Protein 8BTN (pdb70)

Foldseek 3Di:
DKAAALVQLLVLLVVQVLVSLVVVLVVLQVPDDLPAQFAEEEAEDPRGSSSSVSVQSVQVVVPGGYRYDDPDPVVVVVLLSSLLSYQAYEYEYEPPDDPCVVVSQVVNCVRRNHYEYRYHYNDIDAQADCDDDVNLVAWYWHDVFIWTCPGRVRIDGSVVSRVD/DFAAALVQQLVLLVVPAPPDDLVRSQVVLLVVLVVLVVVDDLPAQFAEEEAEWDDRSSSLNSVCSVVVVLPGGYNYDDDADDPVVVVVLVSRLLSYLAYEYEYEPVGDDDRCPVVSQVVSCVPRVHYEYHYYYNVLADCVNNVAWYWHWDVGIFIWTDPGSVDIDGSVVSSVD

Secondary structure (DSSP, 8-state):
-B-EEHHHHHHHHTTTS-SS-HHHHHHHHHHHHHHHHHT--TT--EEEEEEESS--HHHHHHHHHHHHHTT--EEEP-----HHHHHHHHHHHTTEEEEEEEEETTB---SSHHHHHHHHHHHT--EEEEEEE-------TTSS-EEEE-----EEEESSSS-EEEHHHHHH-/--PEEHHHHHHHHTT--HHHHHHHHHHHHHS--TT--EEEEEEEES--HHHHHHHHHHHHHHT--EEE----HHHHHHHHHHHTTEEEEEEEEE----SSHHHHHHHHHHHT--EEEEEEES---SS-----GGGGSS-EEE----EEESSSS-EEEHHHHHH-

Nearest PDB structures (foldseek):
  8btn-assembly1_B  TM=1.006E+00  e=9.048E-36  Bacillus cereus MSX-D12
  8btn-assembly1_A  TM=9.544E-01  e=2.220E-28  Bacillus cereus MSX-D12
  5g1o-assembly1_E  TM=4.028E-01  e=2.387E-01  Homo sapiens
  6jl6-assembly1_C  TM=4.405E-01  e=8.458E-01  Trypanosoma cruzi
  1j5x-assembly1_A  TM=4.303E-01  e=1.592E+00  Thermotoga maritima

Radius of gyration: 22.56 Å; Cα contacts (8 Å, |Δi|>4): 641; chains: 2; bounding box: 57×43×60 Å

Sequence (337 aa):
MTLFTENDLLNNSYKSENQAAKNILEQAYKNYDKNKIYDIFLSHSFLDARKILGLKNYIEGLGYSVYVDWVSKETAGILRERMQSCKSLFFAISEDHSLWMPWELGYFDGIKQKVAILPVLKSSYDDSYNGQEYLGLYPYVAKEEIWIHSSQKQYVRFRNWLQQMTLFTENDLLNNSYKSIQKSYHFSENQAAKNILEQAYKNYDKNKIYDIFLSHSFLDARKILGLKNYIEGLGYSVYVDWSKVSKETAGILRERMQSCKSLFFAISENSDHSLWMPWELGYFDGIKQKVAILPVLKSDSYNYLGLYPYVAKGTQEEIWIHSSQKQYVRFRNWLQQ

Solvent-accessible surface area: 15472 Å² total; per-residue (Å²): 109,40,0,0,19,38,97,40,0,27,80,26,16,169,96,72,119,47,66,52,7,104,93,68,4,89,106,28,61,71,110,46,67,76,148,94,111,18,23,0,1,0,1,47,10,110,17,67,10,32,43,1,6,0,0,26,40,57,0,74,65,55,58,29,26,6,6,10,19,107,115,58,102,76,62,0,31,66,21,60,88,35,0,89,17,0,87,0,0,0,4,0,11,23,107,131,55,36,77,57,7,13,0,9,0,0,16,0,15,20,37,69,65,43,4,0,0,0,2,0,51,163,93,21,103,70,36,40,39,100,23,79,59,10,32,24,7,16,30,10,0,0,41,106,60,0,77,2,1,58,41,66,199,115,44,62,16,0,59,88,24,38,101,94,104,83,10,2,26,45,86,35,0,43,80,41,0,77,85,62,12,95,72,63,162,118,169,32,9,42,45,22,0,85,92,57,1,85,109,26,71,78,95,30,66,64,141,89,109,11,22,0,0,0,3,39,1,180,15,32,9,31,38,0,1,0,0,28,34,35,1,68,70,49,63,29,32,10,7,4,25,100,138,67,19,46,114,135,50,0,28,54,17,65,96,32,0,89,9,1,95,0,0,0,2,0,6,5,110,99,24,58,108,48,98,30,2,11,0,1,0,0,15,0,10,10,29,64,140,14,3,0,0,0,2,2,59,60,128,35,61,52,160,45,21,52,12,20,26,12,1,0,17,56,162,173,76,48,2,36,6,4,78,45,107,83,108,45,56,104,1,56,80,41,54,92,123

Organism: Bacillus cereus (strain MSX-D12) (NCBI:txid1053222)

Structure (mmCIF, N/CA/C/O backbone):
data_8BTN
#
_entry.id   8BTN
#
_cell.length_a   46.183
_cell.length_b   73.923
_cell.length_c   125.040
_cell.angle_alpha   90.00
_cell.angle_beta   90.00
_cell.angle_gamma   90.00
#
_symmetry.space_group_name_H-M   'P 21 21 21'
#
loop_
_atom_site.group_PDB
_atom_site.id
_atom_site.type_symbol
_atom_site.label_atom_id
_atom_site.label_alt_id
_atom_site.label_comp_id
_atom_site.label_asym_id
_atom_site.label_entity_id
_atom_site.label_seq_id
_atom_site.pdbx_PDB_ins_code
_atom_site.Cartn_x
_atom_site.Cartn_y
_atom_site.Cartn_z
_atom_site.occupancy
_atom_site.B_iso_or_equiv
_atom_site.auth_seq_id
_atom_site.auth_comp_id
_atom_site.auth_asym_id
_atom_site.auth_atom_id
_atom_site.pdbx_PDB_model_num
ATOM 1 N N . MET A 1 19 ? -13.944 19.052 19.345 1.00 90.87 1 MET B N 1
ATOM 2 C CA . MET A 1 19 ? -13.304 18.429 20.499 1.00 90.87 1 MET B CA 1
ATOM 3 C C . MET A 1 19 ? -14.193 18.482 21.741 1.00 90.87 1 MET B C 1
ATOM 4 O O . MET A 1 19 ? -14.686 19.544 22.116 1.00 90.87 1 MET B O 1
ATOM 9 N N . THR A 1 20 ? -14.384 17.327 22.377 1.00 89.04 2 THR B N 1
ATOM 10 C CA . THR A 1 20 ? -15.160 17.222 23.604 1.00 89.04 2 THR B CA 1
ATOM 11 C C . THR A 1 20 ? -14.493 16.209 24.525 1.00 89.04 2 THR B C 1
ATOM 12 O O . THR A 1 20 ? -13.617 15.445 24.112 1.00 89.04 2 THR B O 1
ATOM 16 N N . LEU A 1 21 ? -14.913 16.210 25.787 1.00 87.40 3 LEU B N 1
ATOM 17 C CA . LEU A 1 21 ? -14.444 15.229 26.753 1.00 87.40 3 LEU B CA 1
ATOM 18 C C . LEU A 1 21 ? -15.358 14.006 26.747 1.00 87.40 3 LEU B C 1
ATOM 19 O O . LEU A 1 21 ? -16.525 14.074 26.356 1.00 87.40 3 LEU B O 1
ATOM 24 N N . PHE A 1 22 ? -14.808 12.878 27.192 1.00 85.89 4 PHE B N 1
ATOM 25 C CA . PHE A 1 22 ? -15.555 11.627 27.198 1.00 85.89 4 PHE B CA 1
ATOM 26 C C . PHE A 1 22 ? -16.745 11.710 28.143 1.00 85.89 4 PHE B C 1
ATOM 27 O O . PHE A 1 22 ? -16.580 11.940 29.345 1.00 85.89 4 PHE B O 1
ATOM 35 N N . THR A 1 23 ? -17.942 11.520 27.597 1.00 89.55 5 THR B N 1
ATOM 36 C CA . THR A 1 23 ? -19.148 11.449 28.405 1.00 89.55 5 THR B CA 1
ATOM 37 C C . THR A 1 23 ? -19.434 10.001 28.781 1.00 89.55 5 THR B C 1
ATOM 38 O O . THR A 1 23 ? -19.121 9.073 28.029 1.00 89.55 5 THR B O 1
ATOM 42 N N . GLU A 1 24 ? -20.027 9.814 29.964 1.00 91.45 6 GLU B N 1
ATOM 43 C CA . GLU A 1 24 ? -20.310 8.463 30.442 1.00 91.45 6 GLU B CA 1
ATOM 44 C C . GLU A 1 24 ? -21.212 7.708 29.478 1.00 91.45 6 GLU B C 1
ATOM 45 O O . GLU A 1 24 ? -21.123 6.479 29.377 1.00 91.45 6 GLU B O 1
ATOM 51 N N . ASN A 1 25 ? -22.078 8.424 28.759 1.00 94.16 7 ASN B N 1
ATOM 52 C CA . ASN A 1 25 ? -22.927 7.774 27.769 1.00 94.16 7 ASN B CA 1
ATOM 53 C C . ASN A 1 25 ? -22.100 7.242 26.606 1.00 94.16 7 ASN B C 1
ATOM 54 O O . ASN A 1 25 ? -22.400 6.174 26.059 1.00 94.16 7 ASN B O 1
ATOM 59 N N . ASP A 1 26 ? -21.046 7.971 26.219 1.00 93.88 8 ASP B N 1
ATOM 60 C CA . ASP A 1 26 ? -20.178 7.513 25.137 1.00 93.88 8 ASP B CA 1
ATOM 61 C C . ASP A 1 26 ? -19.557 6.162 25.462 1.00 93.88 8 ASP B C 1
ATOM 62 O O . ASP A 1 26 ? -19.422 5.304 24.582 1.00 93.88 8 ASP B O 1
ATOM 67 N N . LEU A 1 27 ? -19.166 5.955 26.720 1.00 93.75 9 LEU B N 1
ATOM 68 C CA . LEU A 1 27 ? -18.607 4.665 27.108 1.00 93.75 9 LEU B CA 1
ATOM 69 C C . LEU A 1 27 ? -19.682 3.586 27.101 1.00 93.75 9 LEU B C 1
ATOM 70 O O . LEU A 1 27 ? -19.459 2.477 26.602 1.00 93.75 9 LEU B O 1
ATOM 75 N N . LEU A 1 28 ? -20.860 3.898 27.647 1.00 97.44 10 LEU B N 1
ATOM 76 C CA . LEU A 1 28 ? -21.947 2.927 27.658 1.00 97.44 10 LEU B CA 1
ATOM 77 C C . LEU A 1 28 ? -22.396 2.576 26.247 1.00 97.44 10 LEU B C 1
ATOM 78 O O . LEU A 1 28 ? -22.882 1.464 26.010 1.00 97.44 10 LEU B O 1
ATOM 80 N N . ASN A 1 29 ? -22.239 3.504 25.300 1.00 99.13 11 ASN B N 1
ATOM 81 C CA . ASN A 1 29 ? -22.545 3.203 23.906 1.00 99.13 11 ASN B CA 1
ATOM 82 C C . ASN A 1 29 ? -21.576 2.168 23.349 1.00 99.13 11 ASN B C 1
ATOM 83 O O . ASN A 1 29 ? -21.981 1.073 22.943 1.00 99.13 11 ASN B O 1
ATOM 88 N N . ASN A 1 30 ? -20.281 2.494 23.341 1.00 98.58 12 ASN B N 1
ATOM 89 C CA . ASN A 1 30 ? -19.277 1.582 22.804 1.00 98.58 12 ASN B CA 1
ATOM 90 C C . ASN A 1 30 ? -19.193 0.273 23.576 1.00 98.58 12 ASN B C 1
ATOM 91 O O . ASN A 1 30 ? -18.518 -0.654 23.115 1.00 98.58 12 ASN B O 1
ATOM 93 N N . SER A 1 31 ? -19.858 0.171 24.729 1.00 100.27 13 SER B N 1
ATOM 94 C CA . SER A 1 31 ? -19.907 -1.094 25.451 1.00 100.27 13 SER B CA 1
ATOM 95 C C . SER A 1 31 ? -20.891 -2.062 24.807 1.00 100.27 13 SER B C 1
ATOM 96 O O . SER A 1 31 ? -20.668 -3.278 24.821 1.00 100.27 13 SER B O 1
ATOM 99 N N . TYR A 1 32 ? -21.976 -1.534 24.228 1.00 103.21 14 TYR B N 1
ATOM 100 C CA . TYR A 1 32 ? -23.012 -2.383 23.647 1.00 103.21 14 TYR B CA 1
ATOM 101 C C . TYR A 1 32 ? -22.458 -3.291 22.556 1.00 103.21 14 TYR B C 1
ATOM 102 O O . TYR A 1 32 ? -23.032 -4.352 22.284 1.00 103.21 14 TYR B O 1
ATOM 111 N N . LYS A 1 33 ? -21.353 -2.894 21.920 1.00 103.50 15 LYS B N 1
ATOM 112 C CA . LYS A 1 33 ? -20.740 -3.733 20.895 1.00 103.50 15 LYS B CA 1
ATOM 113 C C . LYS A 1 33 ? -20.254 -5.052 21.485 1.00 103.50 15 LYS B C 1
ATOM 114 O O . LYS A 1 33 ? -20.488 -6.125 20.916 1.00 103.50 15 LYS B O 1
ATOM 116 N N . SER A 1 34 ? -19.574 -4.991 22.625 1.00 102.60 16 SER B N 1
ATOM 117 C CA . SER A 1 34 ? -19.069 -6.192 23.282 1.00 102.60 16 SER B CA 1
ATOM 118 C C . SER A 1 34 ? -19.883 -6.522 24.530 1.00 102.60 16 SER B C 1
ATOM 119 O O . SER A 1 34 ? -21.075 -6.821 24.446 1.00 102.60 16 SER B O 1
ATOM 121 N N . GLU A 1 43 ? -24.783 -6.417 30.946 1.00 94.38 25 GLU B N 1
ATOM 122 C CA . GLU A 1 43 ? -24.407 -6.866 32.281 1.00 94.38 25 GLU B CA 1
ATOM 123 C C . GLU A 1 43 ? -22.931 -6.589 32.562 1.00 94.38 25 GLU B C 1
ATOM 124 O O . GLU A 1 43 ? -22.062 -6.917 31.753 1.00 94.38 25 GLU B O 1
ATOM 126 N N . ASN A 1 44 ? -22.658 -5.980 33.719 1.00 93.15 26 ASN B N 1
ATOM 127 C CA . ASN A 1 44 ? -21.279 -5.679 34.090 1.00 93.15 26 ASN B CA 1
ATOM 1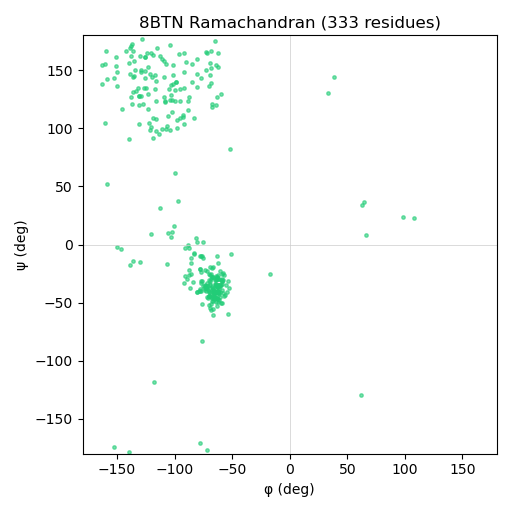28 C C . ASN A 1 44 ? -20.481 -6.947 34.360 1.00 93.15 26 ASN B C 1
ATOM 129 O O . ASN A 1 44 ? -19.257 -6.955 34.184 1.00 93.15 26 ASN B O 1
ATOM 131 N N . GLN A 1 45 ? -21.147 -8.022 34.792 1.00 92.85 27 GLN B N 1
ATOM 132 C CA . GLN A 1 45 ? -20.453 -9.296 34.948 1.00 92.85 27 GLN B CA 1
ATOM 133 C C . GLN A 1 45 ? -19.954 -9.820 33.608 1.00 92.85 27 GLN B C 1
ATOM 134 O O . GLN A 1 45 ? -18.966 -10.562 33.561 1.00 92.85 27 GLN B O 1
ATOM 136 N N . ALA A 1 46 ? -20.621 -9.449 32.512 1.00 92.96 28 ALA B N 1
ATOM 137 C CA . ALA A 1 46 ? -20.113 -9.804 31.192 1.00 92.96 28 ALA B CA 1
ATOM 138 C C . ALA A 1 46 ? -18.895 -8.964 30.830 1.00 92.96 28 ALA B C 1
ATOM 139 O O . ALA A 1 46 ? -17.965 -9.458 30.183 1.00 92.96 28 ALA B O 1
ATOM 141 N N . ALA A 1 47 ? -18.881 -7.692 31.240 1.00 91.03 29 ALA B N 1
ATOM 142 C CA . ALA A 1 47 ? -17.708 -6.856 31.009 1.00 91.03 29 ALA B CA 1
ATOM 143 C C . ALA A 1 47 ? -16.532 -7.293 31.871 1.00 91.03 29 ALA B C 1
ATOM 144 O O . ALA A 1 47 ? -15.374 -7.135 31.465 1.00 91.03 29 ALA B O 1
ATOM 146 N N . LYS A 1 48 ? -16.805 -7.838 33.058 1.00 91.27 30 LYS B N 1
ATOM 147 C CA . LYS A 1 48 ? -15.731 -8.340 33.908 1.00 91.27 30 LYS B CA 1
ATOM 148 C C . LYS A 1 48 ? -15.011 -9.509 33.249 1.00 91.27 30 LYS B C 1
ATOM 149 O O . LYS A 1 48 ? -13.776 -9.556 33.220 1.00 91.27 30 LYS B O 1
ATOM 155 N N . ASN A 1 49 ? -15.772 -10.464 32.708 1.00 89.89 31 ASN B N 1
ATOM 156 C CA . ASN A 1 49 ? -15.160 -11.640 32.099 1.00 89.89 31 ASN B CA 1
ATOM 157 C C . ASN A 1 49 ? -14.329 -11.276 30.878 1.00 89.89 31 ASN B C 1
ATOM 158 O O . ASN A 1 49 ? -13.301 -11.911 30.618 1.00 89.89 31 ASN B O 1
ATOM 163 N N . ILE A 1 50 ? -14.752 -10.265 30.118 1.00 88.49 32 ILE B N 1
ATOM 164 C CA . ILE A 1 50 ? -13.965 -9.822 28.972 1.00 88.49 32 ILE B CA 1
ATOM 165 C C . ILE A 1 50 ? -12.688 -9.137 29.441 1.00 88.49 32 ILE B C 1
ATOM 166 O O . ILE A 1 50 ? -11.599 -9.382 28.909 1.00 88.49 32 ILE B O 1
ATOM 171 N N . LEU A 1 51 ? -12.804 -8.271 30.450 1.00 88.16 33 LEU B N 1
ATOM 172 C CA . LEU A 1 51 ? -11.626 -7.591 30.978 1.00 88.16 33 LEU B CA 1
ATOM 173 C C . LEU A 1 51 ? -10.711 -8.561 31.716 1.00 88.16 33 LEU B C 1
ATOM 174 O O . LEU A 1 51 ? -9.483 -8.420 31.667 1.00 88.16 33 LEU B O 1
ATOM 179 N N . GLU A 1 52 ? -11.284 -9.556 32.400 1.00 87.61 34 GLU B N 1
ATOM 180 C CA . GLU A 1 52 ? -10.454 -10.581 33.026 1.00 87.61 34 GLU B CA 1
ATOM 181 C C . GLU A 1 52 ? -9.719 -11.405 31.977 1.00 87.61 34 GLU B C 1
ATOM 182 O O . GLU A 1 52 ? -8.544 -11.746 32.157 1.00 87.61 34 GLU B O 1
ATOM 188 N N . GLN A 1 53 ? -10.396 -11.738 30.875 1.00 86.22 35 GLN B N 1
ATOM 189 C CA . GLN A 1 53 ? -9.711 -12.404 29.772 1.00 86.22 35 GLN B CA 1
ATOM 190 C C . GLN A 1 53 ? -8.632 -11.509 29.182 1.00 86.22 35 GLN B C 1
ATOM 191 O O . GLN A 1 53 ? -7.537 -11.978 28.853 1.00 86.22 35 GLN B O 1
ATOM 197 N N . ALA A 1 54 ? -8.920 -10.212 29.046 1.00 85.78 36 ALA B N 1
ATOM 198 C CA . ALA A 1 54 ? -7.913 -9.284 28.546 1.00 85.78 36 ALA B CA 1
ATOM 199 C C . ALA A 1 54 ? -6.718 -9.209 29.487 1.00 85.78 36 ALA B C 1
ATOM 200 O O . ALA A 1 54 ? -5.572 -9.082 29.039 1.00 85.78 36 ALA B O 1
ATOM 202 N N . TYR A 1 55 ? -6.965 -9.283 30.795 1.00 85.87 37 TYR B N 1
ATOM 203 C CA . TYR A 1 55 ? -5.866 -9.328 31.751 1.00 85.87 37 TYR B CA 1
ATOM 204 C C . TYR A 1 55 ? -5.142 -10.667 31.686 1.00 85.87 37 TYR B C 1
ATOM 205 O O . TYR A 1 55 ? -3.906 -10.717 31.654 1.00 85.87 37 TYR B O 1
ATOM 214 N N . LYS A 1 56 ? -5.899 -11.769 31.660 1.00 83.64 38 LYS B N 1
ATOM 215 C CA . LYS A 1 56 ? -5.283 -13.092 31.634 1.00 83.64 38 LYS B CA 1
ATOM 216 C C . LYS A 1 56 ? -4.457 -13.307 30.372 1.00 83.64 38 LYS B C 1
ATOM 217 O O . LYS A 1 56 ? -3.468 -14.048 30.398 1.00 83.64 38 LYS B O 1
ATOM 219 N N . ASN A 1 57 ? -4.834 -12.668 29.270 1.00 81.96 39 ASN B N 1
ATOM 220 C CA . ASN A 1 57 ? -4.119 -12.816 28.002 1.00 81.96 39 ASN B CA 1
ATOM 221 C C . ASN A 1 57 ? -3.171 -11.638 27.779 1.00 81.96 39 ASN B C 1
ATOM 222 O O . ASN A 1 57 ? -3.280 -10.876 26.817 1.00 81.96 39 ASN B O 1
ATOM 227 N N . TYR A 1 58 ? -2.220 -11.506 28.700 1.00 82.20 40 TYR B N 1
ATOM 228 C CA . TYR A 1 58 ? -1.237 -10.431 28.671 1.00 82.20 40 TYR B CA 1
ATOM 229 C C . TYR A 1 58 ? -0.030 -10.862 27.845 1.00 82.20 40 TYR B C 1
ATOM 230 O O . TYR A 1 58 ? 0.596 -11.887 28.138 1.00 82.20 40 TYR B O 1
ATOM 239 N N . ASP A 1 59 ? 0.293 -10.079 26.817 1.00 84.14 41 ASP B N 1
ATOM 240 C CA . ASP A 1 59 ? 1.409 -10.369 25.922 1.00 84.14 41 ASP B CA 1
ATOM 241 C C . ASP A 1 59 ? 2.673 -9.733 26.492 1.00 84.14 41 ASP B C 1
ATOM 242 O O . ASP A 1 59 ? 2.773 -8.504 26.581 1.00 84.14 41 ASP B O 1
ATOM 247 N N . LYS A 1 60 ? 3.642 -10.571 26.868 1.00 85.27 42 LYS B N 1
ATOM 248 C CA . LYS A 1 60 ? 4.895 -10.060 27.413 1.00 85.27 42 LYS B CA 1
ATOM 249 C C . LYS A 1 60 ? 5.668 -9.268 26.365 1.00 85.27 42 LYS B C 1
ATOM 250 O O . LYS A 1 60 ? 6.169 -8.172 26.642 1.00 85.27 42 LYS B O 1
ATOM 252 N N . ASN A 1 61 ? 5.761 -9.800 25.148 1.00 85.50 43 ASN B N 1
ATOM 253 C CA . ASN A 1 61 ? 6.581 -9.205 24.099 1.00 85.50 43 ASN B CA 1
ATOM 254 C C . ASN A 1 61 ? 5.901 -8.041 23.379 1.00 85.50 43 ASN B C 1
ATOM 255 O O . ASN A 1 61 ? 6.466 -7.531 22.405 1.00 85.50 43 ASN B O 1
ATOM 260 N N . LYS A 1 62 ? 4.724 -7.604 23.821 1.00 84.58 44 LYS B N 1
ATOM 261 C CA . LYS A 1 62 ? 4.004 -6.521 23.164 1.00 84.58 44 LYS B CA 1
ATOM 262 C C . LYS A 1 62 ? 4.225 -5.203 23.893 1.00 84.58 44 LYS B C 1
ATOM 263 O O . LYS A 1 62 ? 4.245 -5.158 25.127 1.00 84.58 44 LYS B O 1
ATOM 269 N N . ILE A 1 63 ? 4.388 -4.133 23.122 1.00 82.95 45 ILE B N 1
ATOM 270 C CA . ILE A 1 63 ? 4.445 -2.777 23.652 1.00 82.95 45 ILE B CA 1
ATOM 271 C C . ILE A 1 63 ? 3.050 -2.186 23.481 1.00 82.95 45 ILE B C 1
ATOM 272 O O . ILE A 1 63 ? 2.671 -1.763 22.386 1.00 82.95 45 ILE B O 1
ATOM 277 N N . TYR A 1 64 ? 2.272 -2.173 24.560 1.00 81.41 46 TYR B N 1
ATOM 278 C CA . TYR A 1 64 ? 0.966 -1.536 24.511 1.00 81.41 46 TYR B CA 1
ATOM 279 C C . TYR A 1 64 ? 1.126 -0.023 24.389 1.00 81.41 46 TYR B C 1
ATOM 280 O O . TYR A 1 64 ? 2.154 0.554 24.755 1.00 81.41 46 TYR B O 1
ATOM 289 N N . ASP A 1 65 ? 0.092 0.623 23.852 1.00 80.71 47 ASP B N 1
ATOM 290 C CA . ASP A 1 65 ? 0.118 2.073 23.711 1.00 80.71 47 ASP B CA 1
ATOM 291 C C . ASP A 1 65 ? -0.376 2.783 24.965 1.00 80.71 47 ASP B C 1
ATOM 292 O O . ASP A 1 65 ? 0.162 3.832 25.335 1.00 80.71 47 ASP B O 1
ATOM 297 N N . ILE A 1 66 ? -1.386 2.229 25.629 1.00 79.21 48 ILE B N 1
ATOM 298 C CA . ILE A 1 66 ? -2.041 2.880 26.755 1.00 79.21 48 ILE B CA 1
ATOM 299 C C . ILE A 1 66 ? -2.147 1.892 27.907 1.00 79.21 48 ILE B C 1
ATOM 300 O O . ILE A 1 66 ? -2.631 0.769 27.725 1.00 79.21 48 ILE B O 1
ATOM 305 N N . PHE A 1 67 ? -1.685 2.304 29.084 1.00 77.76 49 PHE B N 1
ATOM 306 C CA . PHE A 1 67 ? -2.033 1.628 30.328 1.00 77.76 49 PHE B CA 1
ATOM 307 C C . PHE A 1 67 ? -3.262 2.331 30.889 1.00 77.76 49 PHE B C 1
ATOM 308 O O . PHE A 1 67 ? -3.186 3.492 31.306 1.00 77.76 49 PHE B O 1
ATOM 316 N N . LEU A 1 68 ? -4.394 1.636 30.890 1.00 76.69 50 LEU B N 1
ATOM 317 C CA . LEU A 1 68 ? -5.659 2.221 31.314 1.00 76.69 50 LEU B CA 1
ATOM 318 C C . LEU A 1 68 ? -5.852 1.969 32.804 1.00 76.69 50 LEU B C 1
ATOM 319 O O . LEU A 1 68 ? -6.182 0.852 33.216 1.00 76.69 50 LEU B O 1
ATOM 324 N N . SER A 1 69 ? -5.633 3.003 33.608 1.00 77.38 51 SER B N 1
ATOM 325 C CA . SER A 1 69 ? -5.941 2.978 35.028 1.00 77.38 51 SER B CA 1
ATOM 326 C C . SER A 1 69 ? -7.250 3.723 35.257 1.00 77.38 51 SER B C 1
ATOM 327 O O . SER A 1 69 ? -7.558 4.694 34.562 1.00 77.38 51 SER B O 1
ATOM 330 N N . HIS A 1 70 ? -8.023 3.261 36.237 1.00 78.67 52 HIS B N 1
ATOM 331 C CA . HIS A 1 70 ? -9.408 3.699 36.341 1.00 78.67 52 HIS B CA 1
ATOM 332 C C . HIS A 1 70 ? -9.877 3.690 37.787 1.00 78.67 52 HIS B C 1
ATOM 333 O O . HIS A 1 70 ? -9.619 2.733 38.523 1.00 78.67 52 HIS B O 1
ATOM 340 N N . SER A 1 71 ? -10.579 4.751 38.180 1.00 81.56 53 SER B N 1
ATOM 341 C CA . SER A 1 71 ? -11.206 4.838 39.489 1.00 81.56 53 SER B CA 1
ATOM 342 C C . SER A 1 71 ? -12.644 5.302 39.334 1.00 81.56 53 SER B C 1
ATOM 343 O O . SER A 1 71 ? -12.924 6.247 38.589 1.00 81.56 53 SER B O 1
ATOM 346 N N . PHE A 1 72 ? -13.550 4.623 40.040 1.00 85.68 54 PHE B N 1
ATOM 347 C CA . PHE A 1 72 ? -14.963 4.996 40.093 1.00 85.68 54 PHE B CA 1
ATOM 348 C C . PHE A 1 72 ? -15.630 4.877 38.723 1.00 85.68 54 PHE B C 1
ATOM 349 O O . PHE A 1 72 ? -16.489 5.683 38.359 1.00 85.68 54 PHE B O 1
ATOM 357 N N . LEU A 1 73 ? -15.229 3.866 37.956 1.00 87.04 55 LEU B N 1
ATOM 358 C CA . LEU A 1 73 ? -15.869 3.536 36.689 1.00 87.04 55 LEU B CA 1
ATOM 359 C C . LEU A 1 73 ? -16.159 2.044 36.677 1.00 87.04 55 LEU B C 1
ATOM 360 O O . LEU A 1 73 ? -15.263 1.235 36.938 1.00 87.04 55 LEU B O 1
ATOM 365 N N . ASP A 1 74 ? -17.409 1.687 36.391 1.00 87.59 56 ASP B N 1
ATOM 366 C CA . ASP A 1 74 ? -17.814 0.291 36.394 1.00 87.59 56 ASP B CA 1
ATOM 367 C C . ASP A 1 74 ? -17.158 -0.463 35.237 1.00 87.59 56 ASP B C 1
ATOM 368 O O . ASP A 1 74 ? -16.605 0.126 34.304 1.00 87.59 56 ASP B O 1
ATOM 373 N N . ALA A 1 75 ? -17.231 -1.796 35.311 1.00 86.07 57 ALA B N 1
ATOM 374 C CA . ALA A 1 75 ? -16.623 -2.638 34.286 1.00 86.07 57 ALA B CA 1
ATOM 375 C C . ALA A 1 75 ? -17.209 -2.360 32.910 1.00 86.07 57 ALA B C 1
ATOM 376 O O . ALA A 1 75 ? -16.512 -2.499 31.897 1.00 86.07 57 ALA B O 1
ATOM 378 N N . ARG A 1 76 ? -18.480 -1.957 32.850 1.00 87.71 58 ARG B N 1
ATOM 379 C CA . ARG A 1 76 ? -19.100 -1.646 31.567 1.00 87.71 58 ARG B CA 1
ATOM 380 C C . ARG A 1 76 ? -18.481 -0.400 30.946 1.00 87.71 58 ARG B C 1
ATOM 381 O O . ARG A 1 76 ? -18.108 -0.400 29.767 1.00 87.71 58 ARG B O 1
ATOM 383 N N . LYS A 1 77 ? -18.361 0.675 31.729 1.00 87.23 59 LYS B N 1
ATOM 384 C CA . LYS A 1 77 ? -17.798 1.910 31.194 1.00 87.23 59 LYS B CA 1
ATOM 385 C C . LYS A 1 77 ? -16.313 1.768 30.886 1.00 87.23 59 LYS B C 1
ATOM 386 O O . LYS A 1 77 ? -15.788 2.492 30.032 1.00 87.23 59 LYS B O 1
ATOM 392 N N . ILE A 1 78 ? -15.623 0.845 31.557 1.00 85.73 60 ILE B N 1
ATOM 393 C CA . ILE A 1 78 ? -14.208 0.620 31.271 1.00 85.73 60 ILE B CA 1
ATOM 394 C C . ILE A 1 78 ? -14.041 -0.023 29.902 1.00 85.73 60 ILE B C 1
ATOM 395 O O . ILE A 1 78 ? -13.313 0.485 29.041 1.00 85.73 60 ILE B O 1
ATOM 400 N N . LEU A 1 79 ? -14.713 -1.156 29.690 1.00 85.72 61 LEU B N 1
ATOM 401 C CA . LEU A 1 79 ? -14.602 -1.865 28.422 1.00 85.72 61 LEU B CA 1
ATOM 402 C C . LEU A 1 79 ? -15.020 -0.989 27.250 1.00 85.72 61 LEU B C 1
ATOM 403 O O . LEU A 1 79 ? -14.448 -1.097 26.160 1.00 85.72 61 LEU B O 1
ATOM 408 N N . GLY A 1 80 ? -16.005 -0.114 27.455 1.00 86.55 62 GLY B N 1
ATOM 409 C CA . GLY A 1 80 ? -16.364 0.830 26.412 1.00 86.55 62 GLY B CA 1
ATOM 410 C C . GLY A 1 80 ? -15.226 1.772 26.074 1.00 86.55 62 GLY B C 1
ATOM 411 O O . GLY A 1 80 ? -14.978 2.069 24.903 1.00 86.55 62 GLY B O 1
ATOM 412 N N . LEU A 1 81 ? -14.510 2.247 27.095 1.00 84.61 63 LEU B N 1
ATOM 413 C CA . LEU A 1 81 ? -13.360 3.108 26.845 1.00 84.61 63 LEU B CA 1
ATOM 414 C C . LEU A 1 81 ? -12.247 2.341 26.147 1.00 84.61 63 LEU B C 1
ATOM 415 O O . LEU A 1 81 ? -11.575 2.880 25.260 1.00 84.61 63 LEU B O 1
ATOM 420 N N . LYS A 1 82 ? -12.044 1.077 26.525 1.00 85.27 64 LYS B N 1
ATOM 421 C CA . LYS A 1 82 ? -11.021 0.266 25.874 1.00 85.27 64 LYS B CA 1
ATOM 422 C C . LYS A 1 82 ? -11.324 0.092 24.392 1.00 85.27 64 LYS B C 1
ATOM 423 O O . LYS A 1 82 ? -10.449 0.286 23.540 1.00 85.27 64 LYS B O 1
ATOM 429 N N . ASN A 1 83 ? -12.568 -0.267 24.066 1.00 85.36 65 ASN B N 1
ATOM 430 C CA . ASN A 1 83 ? -12.931 -0.502 22.672 1.00 85.36 65 ASN B CA 1
ATOM 431 C C . ASN A 1 83 ? -12.841 0.778 21.850 1.00 85.36 65 ASN B C 1
ATOM 432 O O . ASN A 1 83 ? -12.480 0.737 20.668 1.00 85.36 65 ASN B O 1
ATOM 437 N N . TYR A 1 84 ? -13.161 1.923 22.456 1.00 86.29 66 TYR B N 1
ATOM 438 C CA . TYR A 1 84 ? -13.081 3.182 21.724 1.00 86.29 66 TYR B CA 1
ATOM 439 C C . TYR A 1 84 ? -11.638 3.512 21.362 1.00 86.29 66 TYR B C 1
ATOM 440 O O . TYR A 1 84 ? -11.357 3.954 20.242 1.00 86.29 66 TYR B O 1
ATOM 449 N N . ILE A 1 85 ? -10.708 3.304 22.295 1.00 86.22 67 ILE B N 1
ATOM 450 C CA . ILE A 1 85 ? -9.307 3.612 22.024 1.00 86.22 67 ILE B CA 1
ATOM 451 C C . ILE A 1 85 ? -8.748 2.644 20.992 1.00 86.22 67 ILE B C 1
ATOM 452 O O . ILE A 1 85 ? -8.160 3.053 19.984 1.00 86.22 67 ILE B O 1
ATOM 457 N N . GLU A 1 86 ? -8.928 1.343 21.231 1.00 86.01 68 GLU B N 1
ATOM 458 C CA . GLU A 1 86 ? -8.472 0.353 20.265 1.00 86.01 68 GLU B CA 1
ATOM 459 C C . GLU A 1 86 ? -9.136 0.563 18.917 1.00 86.01 68 GLU B C 1
ATOM 460 O O . GLU A 1 86 ? -8.528 0.294 17.872 1.00 86.01 68 GLU B O 1
ATOM 466 N N . GLY A 1 87 ? -10.377 1.055 18.924 1.00 87.87 69 GLY B N 1
ATOM 467 C CA . GLY A 1 87 ? -11.049 1.347 17.673 1.00 87.87 69 GLY B CA 1
ATOM 468 C C . GLY A 1 87 ? -10.339 2.430 16.887 1.00 87.87 69 GLY B C 1
ATOM 469 O O . GLY A 1 87 ? -10.279 2.381 15.656 1.00 87.87 69 GLY B O 1
ATOM 470 N N . LEU A 1 88 ? -9.779 3.417 17.588 1.00 86.33 70 LEU B N 1
ATOM 471 C CA . LEU A 1 88 ? -8.991 4.434 16.911 1.00 86.33 70 LEU B CA 1
ATOM 472 C C . LEU A 1 88 ? -7.623 3.921 16.493 1.00 86.33 70 LEU B C 1
ATOM 473 O O . LEU A 1 88 ? -6.933 4.608 15.733 1.00 86.33 70 LEU B O 1
ATOM 478 N N . GLY A 1 89 ? -7.219 2.752 16.969 1.00 85.87 71 GLY B N 1
ATOM 479 C CA . GLY A 1 89 ? -5.989 2.122 16.557 1.00 85.87 71 GLY B CA 1
ATOM 480 C C . GLY A 1 89 ? -4.866 2.118 17.575 1.00 85.87 71 GLY B C 1
ATOM 481 O O . GLY A 1 89 ? -3.702 1.988 17.177 1.00 85.87 71 GLY B O 1
ATOM 482 N N . TYR A 1 90 ? -5.171 2.245 18.863 1.00 84.37 72 TYR B N 1
ATOM 483 C CA . TYR A 1 90 ? -4.161 2.303 19.909 1.00 84.37 72 TYR B CA 1
ATOM 484 C C . TYR A 1 90 ? -4.314 1.114 20.847 1.00 84.37 72 TYR B C 1
ATOM 485 O O . TYR A 1 90 ? -5.428 0.800 21.276 1.00 84.37 72 TYR B O 1
ATOM 494 N N . SER A 1 91 ? -3.195 0.467 21.169 1.00 82.22 73 SER B N 1
ATOM 495 C CA . SER A 1 91 ? -3.212 -0.678 22.069 1.00 82.22 73 SER B CA 1
ATOM 496 C C . SER A 1 91 ? -3.539 -0.238 23.491 1.00 82.22 73 SER B C 1
ATOM 497 O O . SER A 1 91 ? -3.153 0.848 23.930 1.00 82.22 73 SER B O 1
ATOM 500 N N . VAL A 1 92 ? -4.255 -1.095 24.219 1.00 81.14 74 VAL B N 1
ATOM 501 C CA . VAL A 1 92 ? -4.699 -0.779 25.572 1.00 81.14 74 VAL B CA 1
ATOM 502 C C . VAL A 1 92 ? -4.504 -1.996 26.463 1.00 81.14 74 VAL B C 1
ATOM 503 O O . VAL A 1 92 ? -4.979 -3.090 26.142 1.00 81.14 74 VAL B O 1
ATOM 507 N N . TYR A 1 93 ? -3.817 -1.803 27.588 1.00 80.61 75 TYR B N 1
ATOM 508 C CA . TYR A 1 93 ? -3.762 -2.785 28.664 1.00 80.61 75 TYR B CA 1
ATOM 509 C C . TYR A 1 93 ? -4.410 -2.155 29.886 1.00 80.61 75 TYR B C 1
ATOM 510 O O . TYR A 1 93 ? -3.986 -1.084 30.333 1.00 80.61 75 TYR B O 1
ATOM 519 N N . VAL A 1 94 ? -5.434 -2.813 30.421 1.00 80.29 76 VAL B N 1
ATOM 520 C CA . VAL A 1 94 ? -6.288 -2.234 31.452 1.00 80.29 76 VAL B CA 1
ATOM 521 C C . VAL A 1 94 ? -5.855 -2.754 32.814 1.00 80.29 76 VAL B C 1
ATOM 522 O O . VAL A 1 94 ? -5.646 -3.960 32.994 1.00 80.29 76 VAL B O 1
ATOM 526 N N . ASP A 1 95 ? -5.716 -1.838 33.770 1.00 80.25 77 ASP B N 1
ATOM 527 C CA . ASP A 1 95 ? -5.400 -2.208 35.141 1.00 80.25 77 ASP B CA 1
ATOM 528 C C . ASP A 1 95 ? -6.520 -3.061 35.729 1.00 80.25 77 ASP B C 1
ATOM 529 O O . ASP A 1 95 ? -7.682 -2.964 35.327 1.00 80.25 77 ASP B O 1
ATOM 534 N N . TRP A 1 96 ? -6.165 -3.906 36.691 1.00 83.62 78 TRP B N 1
ATOM 535 C CA . TRP A 1 96 ? -7.150 -4.809 37.272 1.00 83.62 78 TRP B CA 1
ATOM 536 C C . TRP A 1 96 ? -6.723 -5.306 38.649 1.00 83.62 78 TRP B C 1
ATOM 537 O O . TRP A 1 96 ? -5.534 -5.480 38.916 1.00 83.62 78 TRP B O 1
ATOM 548 N N . VAL A 1 107 ? -3.393 -3.616 48.459 1.00 91.03 89 VAL B N 1
ATOM 549 C CA . VAL A 1 107 ? -2.173 -3.015 48.984 1.00 91.03 89 VAL B CA 1
ATOM 550 C C . VAL A 1 107 ? -1.229 -4.095 49.512 1.00 91.03 89 VAL B C 1
ATOM 551 O O . VAL A 1 107 ? -1.389 -4.572 50.636 1.00 91.03 89 VAL B O 1
ATOM 553 N N . SER A 1 108 ? -0.246 -4.474 48.695 1.00 87.18 90 SER B N 1
ATOM 554 C CA . SER A 1 108 ? 0.695 -5.533 49.038 1.00 87.18 90 SER B CA 1
ATOM 555 C C . SER A 1 108 ? 1.905 -5.442 48.119 1.00 87.18 90 SER B C 1
ATOM 556 O O . SER A 1 108 ? 1.805 -4.943 46.994 1.00 87.18 90 SER B O 1
ATOM 559 N N . LYS A 1 109 ? 3.044 -5.942 48.609 1.00 84.95 91 LYS B N 1
ATOM 560 C CA . LYS A 1 109 ? 4.267 -5.917 47.812 1.00 84.95 91 LYS B CA 1
ATOM 561 C C . LYS A 1 109 ? 4.111 -6.733 46.535 1.00 84.95 91 LYS B C 1
ATOM 562 O O . LYS A 1 109 ? 4.667 -6.375 45.489 1.00 84.95 91 LYS B O 1
ATOM 568 N N . GLU A 1 110 ? 3.350 -7.829 46.597 1.00 84.36 92 GLU B N 1
ATOM 569 C CA . GLU A 1 110 ? 3.241 -8.716 45.443 1.00 84.36 92 GLU B CA 1
ATOM 570 C C . GLU A 1 110 ? 2.537 -8.032 44.278 1.00 84.36 92 GLU B C 1
ATOM 571 O O . GLU A 1 110 ? 2.963 -8.161 43.124 1.00 84.36 92 GLU B O 1
ATOM 573 N N . THR A 1 111 ? 1.460 -7.294 44.559 1.00 84.22 93 THR B N 1
ATOM 574 C CA . THR A 1 111 ? 0.714 -6.643 43.487 1.00 84.22 93 THR B CA 1
ATOM 575 C C . THR A 1 111 ? 1.487 -5.466 42.904 1.00 84.22 93 THR B C 1
ATOM 576 O O . THR A 1 111 ? 1.435 -5.227 41.691 1.00 84.22 93 THR B O 1
ATOM 580 N N . ALA A 1 112 ? 2.207 -4.717 43.745 1.00 80.11 94 ALA B N 1
ATOM 581 C CA . ALA A 1 112 ? 2.987 -3.597 43.229 1.00 80.11 94 ALA B CA 1
ATOM 582 C C . ALA A 1 112 ? 4.061 -4.068 42.257 1.00 80.11 94 ALA B C 1
ATOM 583 O O . ALA A 1 112 ? 4.476 -3.306 41.378 1.00 80.11 94 ALA B O 1
ATOM 585 N N . GLY A 1 113 ? 4.520 -5.314 42.397 1.00 80.22 95 GLY B N 1
ATOM 586 C CA . GLY A 1 113 ? 5.426 -5.876 41.412 1.00 80.22 95 GLY B CA 1
ATOM 587 C C . GLY A 1 113 ? 4.747 -6.184 40.093 1.00 80.22 95 GLY B C 1
ATOM 588 O O . GLY A 1 113 ? 5.371 -6.083 39.033 1.00 80.22 95 GLY B O 1
ATOM 589 N N . ILE A 1 114 ? 3.469 -6.567 40.136 1.00 80.82 96 ILE B N 1
ATOM 590 C CA . ILE A 1 114 ? 2.718 -6.778 38.903 1.00 80.82 96 ILE B CA 1
ATOM 591 C C . ILE A 1 114 ? 2.406 -5.443 38.239 1.00 80.82 96 ILE B C 1
ATOM 592 O O . ILE A 1 114 ? 2.486 -5.310 37.012 1.00 80.82 96 ILE B O 1
ATOM 597 N N . LEU A 1 115 ? 2.054 -4.432 39.037 1.00 78.82 97 LEU B N 1
ATOM 598 C CA . LEU A 1 115 ? 1.813 -3.100 38.490 1.00 78.82 97 LEU B CA 1
ATOM 599 C C . LEU A 1 115 ? 3.054 -2.561 37.791 1.00 78.82 97 LEU B C 1
ATOM 600 O O . LEU A 1 115 ? 2.982 -2.101 36.646 1.00 78.82 97 LEU B O 1
ATOM 605 N N . ARG A 1 116 ? 4.207 -2.607 38.468 1.00 77.02 98 ARG B N 1
ATOM 606 C CA . ARG A 1 116 ? 5.451 -2.179 37.835 1.00 77.02 98 ARG B CA 1
ATOM 607 C C . ARG A 1 116 ? 5.729 -2.983 36.574 1.00 77.02 98 ARG B C 1
ATOM 608 O O . ARG A 1 116 ? 6.163 -2.430 35.556 1.00 77.02 98 ARG B O 1
ATOM 616 N N . GLU A 1 117 ? 5.487 -4.294 36.627 1.00 78.70 99 GLU B N 1
ATOM 617 C CA . GLU A 1 117 ? 5.808 -5.161 35.499 1.00 78.70 99 GLU B CA 1
ATOM 618 C C . GLU A 1 117 ? 4.920 -4.860 34.301 1.00 78.70 99 GLU B C 1
ATOM 619 O O . GLU A 1 117 ? 5.403 -4.755 33.167 1.00 78.70 99 GLU B O 1
ATOM 625 N N . ARG A 1 118 ? 3.612 -4.726 34.531 1.00 78.46 100 ARG B N 1
ATOM 626 C CA . ARG A 1 118 ? 2.695 -4.462 33.430 1.00 78.46 100 ARG B CA 1
ATOM 627 C C . ARG A 1 118 ? 2.818 -3.030 32.923 1.00 78.46 100 ARG B C 1
ATOM 628 O O . ARG A 1 118 ? 2.676 -2.789 31.719 1.00 78.46 100 ARG B O 1
ATOM 636 N N . MET A 1 119 ? 3.082 -2.073 33.818 1.00 76.95 101 MET B N 1
ATOM 637 C CA . MET A 1 119 ? 3.218 -0.681 33.397 1.00 76.95 101 MET B CA 1
ATOM 638 C C . MET A 1 119 ? 4.424 -0.475 32.492 1.00 76.95 101 MET B C 1
ATOM 639 O O . MET A 1 119 ? 4.400 0.403 31.622 1.00 76.95 101 MET B O 1
ATOM 644 N N . GLN A 1 120 ? 5.483 -1.268 32.676 1.00 77.71 102 GLN B N 1
ATOM 645 C CA . GLN A 1 120 ? 6.685 -1.100 31.868 1.00 77.71 102 GLN B CA 1
ATOM 646 C C . GLN A 1 120 ? 6.449 -1.452 30.405 1.00 77.71 102 GLN B C 1
ATOM 647 O O . GLN A 1 120 ? 7.226 -1.028 29.542 1.00 77.71 102 GLN B O 1
ATOM 653 N N . SER A 1 121 ? 5.392 -2.211 30.110 1.00 78.80 103 SER B N 1
ATOM 654 C CA . SER A 1 121 ? 5.094 -2.640 28.750 1.00 78.80 103 SER B CA 1
ATOM 655 C C . SER A 1 121 ? 4.342 -1.594 27.938 1.00 78.80 103 SER B C 1
ATOM 656 O O . SER A 1 121 ? 4.163 -1.788 26.730 1.00 78.80 103 SER B O 1
ATOM 659 N N . CYS A 1 122 ? 3.901 -0.504 28.555 1.00 77.78 104 CYS B N 1
ATOM 660 C CA . CYS A 1 122 ? 3.108 0.509 27.876 1.00 77.78 104 CYS B CA 1
ATOM 661 C C . CYS A 1 122 ? 3.933 1.765 27.629 1.00 77.78 104 CYS B C 1
ATOM 662 O O . CYS A 1 122 ? 4.909 2.049 28.330 1.00 77.78 104 CYS B O 1
ATOM 665 N N . LYS A 1 123 ? 3.518 2.518 26.611 1.00 78.35 105 LYS B N 1
ATOM 666 C CA . LYS A 1 123 ? 4.162 3.775 26.253 1.00 78.35 105 LYS B CA 1
ATOM 667 C C . LYS A 1 123 ? 3.651 4.950 27.071 1.00 78.35 105 LYS B C 1
ATOM 668 O O . LYS A 1 123 ? 4.411 5.886 27.343 1.00 78.35 105 LYS B O 1
ATOM 674 N N . SER A 1 124 ? 2.378 4.925 27.457 1.00 76.59 106 SER B N 1
ATOM 675 C CA . SER A 1 124 ? 1.773 6.026 28.185 1.00 76.59 106 SER B CA 1
ATOM 676 C C . SER A 1 124 ? 0.667 5.484 29.075 1.00 76.59 106 SER B C 1
ATOM 677 O O . SER A 1 124 ? 0.073 4.441 28.788 1.00 76.59 106 SER B O 1
ATOM 680 N N . LEU A 1 125 ? 0.396 6.205 30.158 1.00 74.47 107 LEU B N 1
ATOM 681 C CA . LEU A 1 125 ? -0.663 5.852 31.093 1.00 74.47 107 LEU B CA 1
ATOM 682 C C . LEU A 1 125 ? -1.807 6.846 30.951 1.00 74.47 107 LEU B C 1
ATOM 683 O O . LEU A 1 125 ? -1.605 8.058 31.093 1.00 74.47 107 LEU B O 1
ATOM 688 N N . PHE A 1 126 ? -2.996 6.330 30.654 1.00 75.36 108 PHE B N 1
ATOM 689 C CA . PHE A 1 126 ? -4.239 7.084 30.744 1.00 75.36 108 PHE B CA 1
ATOM 690 C C . PHE A 1 126 ? -4.922 6.716 32.053 1.00 75.36 108 PHE B C 1
ATOM 691 O O . PHE A 1 126 ? -5.184 5.534 32.302 1.00 75.36 108 PHE B O 1
ATOM 699 N N . PHE A 1 127 ? -5.212 7.711 32.883 1.00 76.07 109 PHE B N 1
ATOM 700 C CA . PHE A 1 127 ? -6.018 7.496 34.077 1.00 76.07 109 PHE B CA 1
ATOM 701 C C . PHE A 1 127 ? -7.417 8.042 33.838 1.00 76.07 109 PHE B C 1
ATOM 702 O O . PHE A 1 127 ? -7.581 9.219 33.499 1.00 76.07 109 PHE B O 1
ATOM 710 N N . ALA A 1 128 ? -8.418 7.187 34.020 1.00 77.85 110 ALA B N 1
ATOM 711 C CA . ALA A 1 128 ? -9.814 7.530 33.788 1.00 77.85 110 ALA B CA 1
ATOM 712 C C . ALA A 1 128 ? -10.533 7.635 35.127 1.00 77.85 110 ALA B C 1
ATOM 713 O O . ALA A 1 128 ? -10.543 6.676 35.906 1.00 77.85 110 ALA B O 1
ATOM 715 N N . ILE A 1 129 ? -11.137 8.793 35.388 1.00 81.01 111 ILE B N 1
ATOM 716 C CA . ILE A 1 129 ? -11.830 9.054 36.645 1.00 81.01 111 ILE B CA 1
ATOM 717 C C . ILE A 1 129 ? -13.152 9.749 36.338 1.00 81.01 111 ILE B C 1
ATOM 718 O O . ILE A 1 129 ? -13.245 10.539 35.392 1.00 81.01 111 ILE B O 1
ATOM 723 N N . SER A 1 130 ? -14.179 9.435 37.122 1.00 84.51 112 SER B N 1
ATOM 724 C CA . SER A 1 130 ? -15.495 10.039 36.976 1.00 84.51 112 SER B CA 1
ATOM 725 C C . SER A 1 130 ? -15.644 11.211 37.938 1.00 84.51 112 SER B C 1
ATOM 726 O O . SER A 1 130 ? -14.883 11.357 38.898 1.00 84.51 112 SER B O 1
ATOM 729 N N . GLU A 1 131 ? -16.650 12.042 37.669 1.00 87.18 113 GLU B N 1
ATOM 730 C CA . GLU A 1 131 ? -16.906 13.260 38.438 1.00 87.18 113 GLU B CA 1
ATOM 731 C C . GLU A 1 131 ? -16.976 13.010 39.943 1.00 87.18 113 GLU B C 1
ATOM 732 O O . GLU A 1 131 ? -17.362 11.929 40.386 1.00 87.18 113 GLU B O 1
ATOM 734 N N . ASP A 1 134 ? -13.844 12.114 45.978 1.00 77.79 116 ASP B N 1
ATOM 735 C CA . ASP A 1 134 ? -13.058 10.984 46.460 1.00 77.79 116 ASP B CA 1
ATOM 736 C C . ASP A 1 134 ? -12.195 10.401 45.343 1.00 77.79 116 ASP B C 1
ATOM 737 O O . ASP A 1 134 ? -12.606 10.363 44.183 1.00 77.79 116 ASP B O 1
ATOM 739 N N . HIS A 1 135 ? -10.990 9.957 45.698 1.00 78.15 117 HIS B N 1
ATOM 740 C CA . HIS A 1 135 ? -10.068 9.363 44.741 1.00 78.15 117 HIS B CA 1
ATOM 741 C C . HIS A 1 135 ? -9.454 8.110 45.349 1.00 78.15 117 HIS B C 1
ATOM 742 O O . HIS A 1 135 ? -9.413 7.943 46.570 1.00 78.15 117 HIS B O 1
ATOM 744 N N . SER A 1 136 ? -8.973 7.228 44.478 1.00 77.12 118 SER B N 1
ATOM 745 C CA . SER A 1 136 ? -8.405 5.965 44.927 1.00 77.12 118 SER B CA 1
ATOM 746 C C . SER A 1 136 ? -7.101 6.190 45.684 1.00 77.12 118 SER B C 1
ATOM 747 O O . SER A 1 136 ? -6.376 7.161 45.449 1.00 77.12 118 SER B O 1
ATOM 749 N N . LEU A 1 137 ? -6.804 5.270 46.604 1.00 77.67 119 LEU B N 1
ATOM 750 C CA . LEU A 1 137 ? -5.565 5.371 47.364 1.00 77.67 119 LEU B CA 1
ATOM 751 C C . LEU A 1 137 ? -4.348 5.095 46.490 1.00 77.67 119 LEU B C 1
ATOM 752 O O . LEU A 1 137 ? -3.252 5.585 46.783 1.00 77.67 119 LEU B O 1
ATOM 754 N N . TRP A 1 138 ? -4.525 4.330 45.409 1.00 77.08 120 TRP B N 1
ATOM 755 C CA . TRP A 1 138 ? -3.410 3.957 44.548 1.00 77.08 120 TRP B CA 1
ATOM 756 C C . TRP A 1 138 ? -3.102 4.991 43.475 1.00 77.08 120 TRP B C 1
ATOM 757 O O . TRP A 1 138 ? -2.018 4.939 42.885 1.00 77.08 120 TRP B O 1
ATOM 768 N N . MET A 1 139 ? -4.018 5.923 43.212 1.00 72.71 121 MET B N 1
ATOM 769 C CA . MET A 1 139 ? -3.852 6.818 42.067 1.00 72.71 121 MET B CA 1
ATOM 770 C C . MET A 1 139 ? -2.572 7.641 42.116 1.00 72.71 121 MET B C 1
ATOM 771 O O . MET A 1 139 ? -1.842 7.658 41.109 1.00 72.71 121 MET B O 1
ATOM 776 N N . PRO A 1 140 ? -2.233 8.343 43.207 1.00 69.99 122 PRO B N 1
ATOM 777 C CA . PRO A 1 140 ? -0.999 9.149 43.180 1.00 69.99 122 PRO B CA 1
ATOM 778 C C . PRO A 1 140 ? 0.255 8.322 42.968 1.00 69.99 122 PRO B C 1
ATOM 779 O O . PRO A 1 140 ? 1.201 8.785 42.318 1.00 69.99 122 PRO B O 1
ATOM 783 N N . TRP A 1 141 ? 0.289 7.104 43.511 1.00 70.54 123 TRP B N 1
ATOM 784 C CA . TRP A 1 141 ? 1.451 6.242 43.330 1.00 70.54 123 TRP B CA 1
ATOM 785 C C . TRP A 1 141 ? 1.629 5.866 41.864 1.00 70.54 123 TRP B C 1
ATOM 786 O O . TRP A 1 141 ? 2.720 6.015 41.301 1.00 70.54 123 TRP B O 1
ATOM 797 N N . GLU A 1 142 ? 0.554 5.402 41.220 1.00 69.64 124 GLU B N 1
ATOM 798 C CA . GLU A 1 142 ? 0.645 4.961 39.830 1.00 69.64 124 GLU B CA 1
ATOM 799 C C . GLU A 1 142 ? 1.050 6.106 38.910 1.00 69.64 124 GLU B C 1
ATOM 800 O O . GLU A 1 142 ? 1.922 5.942 38.049 1.00 69.64 124 GLU B O 1
ATOM 806 N N . LEU A 1 143 ? 0.411 7.269 39.063 1.00 67.57 125 LEU B N 1
ATOM 807 C CA . LEU A 1 143 ? 0.781 8.427 38.255 1.00 67.57 125 LEU B CA 1
ATOM 808 C C . LEU A 1 143 ? 2.259 8.746 38.422 1.00 67.57 125 LEU B C 1
ATOM 809 O O . LEU A 1 143 ? 2.967 9.014 37.446 1.00 67.57 125 LEU B O 1
ATOM 814 N N . GLY A 1 144 ? 2.742 8.703 39.663 1.00 67.50 126 GLY B N 1
ATOM 815 C CA . GLY A 1 144 ? 4.132 9.033 39.921 1.00 67.50 126 GLY B CA 1
ATOM 816 C C . GLY A 1 144 ? 5.097 7.993 39.388 1.00 67.50 126 GLY B C 1
ATOM 817 O O . GLY A 1 144 ? 6.155 8.336 38.856 1.00 67.50 126 GLY B O 1
ATOM 818 N N . TYR A 1 145 ? 4.752 6.709 39.522 1.00 66.66 127 TYR B N 1
ATOM 819 C CA . TYR A 1 145 ? 5.661 5.662 39.065 1.00 66.66 127 TYR B CA 1
ATOM 820 C C . TYR A 1 145 ? 5.806 5.693 37.551 1.00 66.66 127 TYR B C 1
ATOM 821 O O . TYR A 1 145 ? 6.923 5.675 37.020 1.00 66.66 127 TYR B O 1
ATOM 830 N N . PHE A 1 146 ? 4.682 5.749 36.835 1.00 67.69 128 PHE B N 1
ATOM 831 C CA . PHE A 1 146 ? 4.752 5.837 35.383 1.00 67.69 128 PHE B CA 1
ATOM 832 C C . PHE A 1 146 ? 5.403 7.137 34.938 1.00 67.69 128 PHE B C 1
ATOM 833 O O . PHE A 1 146 ? 6.041 7.182 33.880 1.00 67.69 128 PHE B O 1
ATOM 841 N N . ASP A 1 147 ? 5.247 8.203 35.726 1.00 67.19 129 ASP B N 1
ATOM 842 C CA . ASP A 1 147 ? 5.953 9.447 35.442 1.00 67.19 129 ASP B CA 1
ATOM 843 C C . ASP A 1 147 ? 7.462 9.238 35.493 1.00 67.19 129 ASP B C 1
ATOM 844 O O . ASP A 1 147 ? 8.210 9.837 34.712 1.00 67.19 129 ASP B O 1
ATOM 849 N N . GLY A 1 148 ? 7.923 8.370 36.386 1.00 66.73 130 GLY B N 1
ATOM 850 C CA . GLY A 1 148 ? 9.339 8.104 36.525 1.00 66.73 130 GLY B CA 1
ATOM 851 C C . GLY A 1 148 ? 9.913 7.194 35.458 1.00 66.73 130 GLY B C 1
ATOM 852 O O . GLY A 1 148 ? 11.037 7.414 35.002 1.00 66.73 130 GLY B O 1
ATOM 853 N N . ILE A 1 149 ? 9.164 6.175 35.044 1.00 67.33 131 ILE B N 1
ATOM 854 C CA . ILE A 1 149 ? 9.727 5.177 34.143 1.00 67.33 131 ILE B CA 1
ATOM 855 C C . ILE A 1 149 ? 9.554 5.549 32.672 1.00 67.33 131 ILE B C 1
ATOM 856 O O . ILE A 1 149 ? 10.389 5.175 31.841 1.00 67.33 131 ILE B O 1
ATOM 861 N N . LYS A 1 150 ? 8.492 6.279 32.324 1.00 69.50 132 LYS B N 1
ATOM 862 C CA . LYS A 1 150 ? 8.228 6.610 30.927 1.00 69.50 132 LYS B CA 1
ATOM 863 C C . LYS A 1 150 ? 7.808 8.056 30.700 1.00 69.50 132 LYS B C 1
ATOM 864 O O . LYS A 1 150 ? 7.806 8.494 29.545 1.00 69.50 132 LYS B O 1
ATOM 870 N N . GLN A 1 151 ? 7.445 8.805 31.744 1.00 71.13 133 GLN B N 1
ATOM 871 C CA . GLN A 1 151 ? 7.244 10.254 31.668 1.00 71.13 133 GLN B CA 1
ATOM 872 C C . GLN A 1 151 ? 6.107 10.643 30.724 1.00 71.13 133 GLN B C 1
ATOM 873 O O . GLN A 1 151 ? 6.166 11.686 30.067 1.00 71.13 133 GLN B O 1
ATOM 875 N N . LYS A 1 152 ? 5.056 9.822 30.649 1.00 73.86 134 LYS B N 1
ATOM 876 C CA . LYS A 1 152 ? 3.891 10.105 29.800 1.00 73.86 134 LYS B CA 1
ATOM 877 C C . LYS A 1 152 ? 2.635 9.704 30.573 1.00 73.86 134 LYS B C 1
ATOM 878 O O . LYS A 1 152 ? 2.180 8.561 30.484 1.00 73.86 134 LYS B O 1
ATOM 884 N N . VAL A 1 153 ? 2.070 10.652 31.319 1.00 73.95 135 VAL B N 1
ATOM 885 C CA . VAL A 1 153 ? 0.872 10.420 32.117 1.00 73.95 135 VAL B CA 1
ATOM 886 C C . VAL A 1 153 ? -0.192 11.426 31.699 1.00 73.95 135 VAL B C 1
ATOM 887 O O . VAL A 1 153 ? 0.075 12.632 31.646 1.00 73.95 135 VAL B O 1
ATOM 891 N N . ALA A 1 154 ? -1.396 10.931 31.414 1.00 73.54 136 ALA B N 1
ATOM 892 C CA . ALA A 1 154 ? -2.518 11.777 31.035 1.00 73.54 136 ALA B CA 1
ATOM 893 C C . ALA A 1 154 ? -3.768 11.358 31.795 1.00 73.54 136 ALA B C 1
ATOM 894 O O . ALA A 1 154 ? -3.941 10.188 32.150 1.00 73.54 136 ALA B O 1
ATOM 896 N N . ILE A 1 155 ? -4.638 12.332 32.040 1.00 76.39 137 ILE B N 1
ATOM 897 C CA . ILE A 1 155 ? -5.884 12.124 32.768 1.00 76.39 137 ILE B CA 1
ATOM 898 C C . ILE A 1 155 ? -7.024 12.035 31.765 1.00 76.39 137 ILE B C 1
ATOM 899 O O . ILE A 1 155 ? -7.072 12.799 30.794 1.00 76.39 137 ILE B O 1
ATOM 904 N N . LEU A 1 156 ? -7.945 11.098 31.991 1.00 78.21 138 LEU B N 1
ATOM 905 C CA . LEU A 1 156 ? -9.128 10.935 31.147 1.00 78.21 138 LEU B CA 1
ATOM 906 C C . LEU A 1 156 ? -10.365 11.162 32.004 1.00 78.21 138 LEU B C 1
ATOM 907 O O . LEU A 1 156 ? -10.888 10.221 32.621 1.00 78.21 138 LEU B O 1
ATOM 912 N N . PRO A 1 157 ? -10.868 12.392 32.074 1.00 80.63 139 PRO B N 1
ATOM 913 C CA . PRO A 1 157 ? -12.107 12.635 32.821 1.00 80.63 139 PRO B CA 1
ATOM 914 C C . PRO A 1 157 ? -13.302 12.038 32.098 1.00 80.63 139 PRO B C 1
ATOM 915 O O . PRO A 1 157 ? -13.436 12.156 30.877 1.00 80.63 139 PRO B O 1
ATOM 919 N N . VAL A 1 158 ? -14.174 11.392 32.862 1.00 83.30 140 VAL B N 1
ATOM 920 C CA . VAL A 1 158 ? -15.415 10.834 32.340 1.00 83.30 140 VAL B CA 1
ATOM 921 C C . VAL A 1 158 ? -16.554 11.618 32.978 1.00 83.30 140 VAL B C 1
ATOM 922 O O . VAL A 1 158 ? -16.988 11.317 34.096 1.00 83.30 140 VAL B O 1
ATOM 926 N N . LEU A 1 159 ? -17.033 12.632 32.270 1.00 86.35 141 LEU B N 1
ATOM 927 C CA . LEU A 1 159 ? -18.127 13.470 32.731 1.00 86.35 141 LEU B CA 1
ATOM 928 C C . LEU A 1 159 ? -19.457 12.925 32.227 1.00 86.35 141 LEU B C 1
ATOM 929 O O . LEU A 1 159 ? -19.512 12.088 31.326 1.00 86.35 141 LEU B O 1
ATOM 934 N N . LYS A 1 160 ? -20.538 13.410 32.834 1.00 88.39 142 LYS B N 1
ATOM 935 C CA . LYS A 1 160 ? -21.873 12.990 32.432 1.00 88.39 142 LYS B CA 1
ATOM 936 C C . LYS A 1 160 ? -22.323 13.660 31.141 1.00 88.39 142 LYS B C 1
ATOM 937 O O . LYS A 1 160 ? -23.178 13.110 30.436 1.00 88.39 142 LYS B O 1
ATOM 943 N N . SER A 1 161 ? -21.761 14.821 30.815 1.00 90.01 143 SER B N 1
ATOM 944 C CA . SER A 1 161 ? -21.958 15.455 29.520 1.00 90.01 143 SER B CA 1
ATOM 945 C C . SER A 1 161 ? -20.867 16.499 29.339 1.00 90.01 143 SER B C 1
ATOM 946 O O . SER A 1 161 ? -20.538 17.227 30.279 1.00 90.01 143 SER B O 1
ATOM 949 N N . SER A 1 162 ? -20.306 16.563 28.133 1.00 91.68 144 SER B N 1
ATOM 950 C CA . SER A 1 162 ? -19.262 17.531 27.826 1.00 91.68 144 SER B CA 1
ATOM 951 C C . SER A 1 162 ? -19.528 18.153 26.466 1.00 91.68 144 SER B C 1
ATOM 952 O O . SER A 1 162 ? -19.773 17.439 25.490 1.00 91.68 144 SER B O 1
ATOM 955 N N . TYR A 1 163 ? -19.470 19.482 26.406 1.00 93.02 145 TYR B N 1
ATOM 956 C CA . TYR A 1 163 ? -19.628 20.210 25.154 1.00 93.02 145 TYR B CA 1
ATOM 957 C C . TYR A 1 163 ? -18.408 21.059 24.820 1.00 93.02 145 TYR B C 1
ATOM 958 O O . TYR A 1 163 ? -18.464 21.859 23.878 1.00 93.02 145 TYR B O 1
ATOM 960 N N . ASP A 1 164 ? -17.309 20.901 25.557 1.00 91.39 146 ASP B N 1
ATOM 961 C CA . ASP A 1 164 ? -16.109 21.698 25.351 1.00 91.39 146 ASP B CA 1
ATOM 962 C C . ASP A 1 164 ? -14.883 20.799 25.402 1.00 91.39 146 ASP B C 1
ATOM 963 O O . ASP A 1 164 ? -14.943 19.649 25.844 1.00 91.39 146 ASP B O 1
ATOM 968 N N . ASP A 1 165 ? -13.755 21.344 24.950 1.00 89.70 147 ASP B N 1
ATOM 969 C CA . ASP A 1 165 ? -12.455 20.682 25.042 1.00 89.70 147 ASP B CA 1
ATOM 970 C C . ASP A 1 165 ? -11.672 21.159 26.257 1.00 89.70 147 ASP B C 1
ATOM 971 O O . ASP A 1 165 ? -10.448 21.312 26.200 1.00 89.70 147 ASP B O 1
ATOM 976 N N . SER A 1 166 ? -12.354 21.399 27.375 1.00 88.23 148 SER B N 1
ATOM 977 C CA . SER A 1 166 ? -11.759 22.067 28.524 1.00 88.23 148 SER B CA 1
ATOM 978 C C . SER A 1 166 ? -11.906 21.203 29.765 1.00 88.23 148 SER B C 1
ATOM 979 O O . SER A 1 166 ? -12.983 20.656 30.020 1.00 88.23 148 SER B O 1
ATOM 982 N N . TYR A 1 167 ? -10.831 21.085 30.539 1.00 84.23 149 TYR B N 1
ATOM 983 C CA . TYR A 1 167 ? -10.900 20.372 31.811 1.00 84.23 149 TYR B CA 1
ATOM 984 C C . TYR A 1 167 ? -9.954 21.054 32.782 1.00 84.23 149 TYR B C 1
ATOM 985 O O . TYR A 1 167 ? -8.743 21.076 32.553 1.00 84.23 149 TYR B O 1
ATOM 994 N N . ASN A 1 168 ? -10.498 21.607 33.851 1.00 83.10 150 ASN B N 1
ATOM 995 C CA . ASN A 1 168 ? -9.687 22.172 34.922 1.00 83.10 150 ASN B CA 1
ATOM 996 C C . ASN A 1 168 ? -9.867 21.258 36.118 1.00 83.10 150 ASN B C 1
ATOM 997 O O . ASN A 1 168 ? -10.878 21.330 36.818 1.00 83.10 150 ASN B O 1
ATOM 999 N N . GLY A 1 169 ? -8.901 20.380 36.329 1.00 79.87 151 GLY B N 1
ATOM 1000 C CA . GLY A 1 169 ? -8.951 19.428 37.410 1.00 79.87 151 GLY B CA 1
ATOM 1001 C C . GLY A 1 169 ? -8.082 19.894 38.554 1.00 79.87 151 GLY B C 1
ATOM 1002 O O . GLY A 1 169 ? -7.132 20.650 38.371 1.00 79.87 151 GLY B O 1
ATOM 1003 N N . GLN A 1 170 ? -8.419 19.452 39.753 1.00 76.14 152 GLN B N 1
ATOM 1004 C CA . GLN A 1 170 ? -7.702 19.914 40.925 1.00 76.14 152 GLN B CA 1
ATOM 1005 C C . GLN A 1 170 ? -6.875 18.786 41.517 1.00 76.14 152 GLN B C 1
ATOM 1006 O O . GLN A 1 170 ? -7.125 17.605 41.267 1.00 76.14 152 GLN B O 1
ATOM 1008 N N . GLU A 1 171 ? -5.881 19.180 42.309 1.00 72.58 153 GLU B N 1
ATOM 1009 C CA . GLU A 1 171 ? -4.990 18.247 43.008 1.00 72.58 153 GLU B CA 1
ATOM 1010 C C . GLU A 1 171 ? -4.251 17.439 41.943 1.00 72.58 153 GLU B C 1
ATOM 1011 O O . GLU A 1 171 ? -3.689 18.036 41.011 1.00 72.58 153 GLU B O 1
ATOM 1013 N N . TYR A 1 172 ? -4.223 16.109 42.034 1.00 72.52 154 TYR B N 1
ATOM 1014 C CA . TYR A 1 172 ? -3.444 15.314 41.098 1.00 72.52 154 TYR B CA 1
ATOM 1015 C C . TYR A 1 172 ? -4.052 15.289 39.705 1.00 72.52 154 TYR B C 1
ATOM 1016 O O . TYR A 1 172 ? -3.329 15.032 38.738 1.00 72.52 154 TYR B O 1
ATOM 1025 N N . LEU A 1 173 ? -5.351 15.551 39.577 1.00 73.49 155 LEU B N 1
ATOM 1026 C CA . LEU A 1 173 ? -6.015 15.544 38.279 1.00 73.49 155 LEU B CA 1
ATOM 1027 C C . LEU A 1 173 ? -5.708 16.787 37.452 1.00 73.49 155 LEU B C 1
ATOM 1028 O O . LEU A 1 173 ? -6.044 16.828 36.266 1.00 73.49 155 LEU B O 1
ATOM 1033 N N . GLY A 1 174 ? -5.074 17.793 38.047 1.00 71.77 156 GLY B N 1
ATOM 1034 C CA . GLY A 1 174 ? -4.538 18.921 37.312 1.00 71.77 156 GLY B CA 1
ATOM 1035 C C . GLY A 1 174 ? -3.030 18.905 37.170 1.00 71.77 156 GLY B C 1
ATOM 1036 O O . GLY A 1 174 ? -2.453 19.906 36.728 1.00 71.77 156 GLY B O 1
ATOM 1037 N N . LEU A 1 175 ? -2.366 17.799 37.526 1.00 72.34 157 LEU B N 1
ATOM 1038 C CA . LEU A 1 175 ? -0.908 17.748 37.527 1.00 72.34 157 LEU B CA 1
ATOM 1039 C C . LEU A 1 175 ? -0.345 17.352 36.170 1.00 72.34 157 LEU B C 1
ATOM 1040 O O . LEU A 1 175 ? 0.796 17.701 35.851 1.00 72.34 157 LEU B O 1
ATOM 1045 N N . TYR A 1 176 ? -1.118 16.616 35.377 1.00 72.74 158 TYR B N 1
ATOM 1046 C CA . TYR A 1 176 ? -0.701 16.109 34.079 1.00 72.74 158 TYR B CA 1
ATOM 1047 C C . TYR A 1 176 ? -1.692 16.571 33.019 1.00 72.74 158 TYR B C 1
ATOM 1048 O O . TYR A 1 176 ? -2.789 17.030 33.362 1.00 72.74 158 TYR B O 1
ATOM 1057 N N . PRO A 1 177 ? -1.347 16.485 31.735 1.00 75.60 159 PRO B N 1
ATOM 1058 C CA . PRO A 1 177 ? -2.320 16.804 30.683 1.00 75.60 159 PRO B CA 1
ATOM 1059 C C . PRO A 1 177 ? -3.512 15.859 30.721 1.00 75.60 159 PRO B C 1
ATOM 1060 O O . PRO A 1 177 ? -3.492 14.801 31.353 1.00 75.60 159 PRO B O 1
ATOM 1064 N N . TYR A 1 178 ? -4.573 16.258 30.028 1.00 79.31 160 TYR B N 1
ATOM 1065 C CA . TYR A 1 178 ? -5.808 15.491 30.002 1.00 79.31 160 TYR B CA 1
ATOM 1066 C C . TYR A 1 178 ? -6.149 15.084 28.572 1.00 79.31 160 TYR B C 1
ATOM 1067 O O . TYR A 1 178 ? -5.597 15.604 27.599 1.00 79.31 160 TYR B O 1
ATOM 1076 N N . VAL A 1 179 ? -7.074 14.131 28.461 1.00 81.71 161 VAL B N 1
ATOM 1077 C CA . VAL A 1 179 ? -7.428 13.499 27.194 1.00 81.71 161 VAL B CA 1
ATOM 1078 C C . VAL A 1 179 ? -8.751 14.066 26.701 1.00 81.71 161 VAL B C 1
ATOM 1079 O O . VAL A 1 179 ? -9.694 14.251 27.482 1.00 81.71 161 VAL B O 1
ATOM 1083 N N . ALA A 1 180 ? -8.821 14.344 25.400 1.00 85.27 162 ALA B N 1
ATOM 1084 C CA . ALA A 1 180 ? -10.042 14.804 24.754 1.00 85.27 162 ALA B CA 1
ATOM 1085 C C . ALA A 1 180 ? -10.173 14.116 23.403 1.00 85.27 162 ALA B C 1
ATOM 1086 O O . ALA A 1 180 ? -9.185 13.679 22.807 1.00 85.27 162 ALA B O 1
ATOM 1088 N N . LYS A 1 181 ? -11.408 14.024 22.921 1.00 88.09 163 LYS B N 1
ATOM 1089 C CA . LYS A 1 181 ? -11.682 13.340 21.662 1.00 88.09 163 LYS B CA 1
ATOM 1090 C C . LYS A 1 181 ? -12.209 14.302 20.602 1.00 88.09 163 LYS B C 1
ATOM 1091 O O . LYS A 1 181 ? -12.948 15.236 20.909 1.00 88.09 163 LYS B O 1
ATOM 1097 N N . GLU A 1 190 ? -12.029 10.358 14.018 1.00 89.41 172 GLU B N 1
ATOM 1098 C CA . GLU A 1 190 ? -11.838 10.918 15.351 1.00 89.41 172 GLU B CA 1
ATOM 1099 C C . GLU A 1 190 ? -10.449 10.580 15.886 1.00 89.41 172 GLU B C 1
ATOM 1100 O O . GLU A 1 190 ? -9.940 9.483 15.660 1.00 89.41 172 GLU B O 1
ATOM 1102 N N . GLU A 1 191 ? -9.841 11.528 16.596 1.00 90.39 173 GLU B N 1
ATOM 1103 C CA . GLU A 1 191 ? -8.491 11.379 17.119 1.00 90.39 173 GLU B CA 1
ATOM 1104 C C . GLU A 1 191 ? -8.481 11.720 18.603 1.00 90.39 173 GLU B C 1
ATOM 1105 O O . GLU A 1 191 ? -9.283 12.531 19.075 1.00 90.39 173 GLU B O 1
ATOM 1111 N N . ILE A 1 192 ? -7.576 11.081 19.338 1.00 88.58 174 ILE B N 1
ATOM 1112 C CA . ILE A 1 192 ? -7.348 11.395 20.744 1.00 88.58 174 ILE B CA 1
ATOM 1113 C C . ILE A 1 192 ? -6.319 12.514 20.828 1.00 88.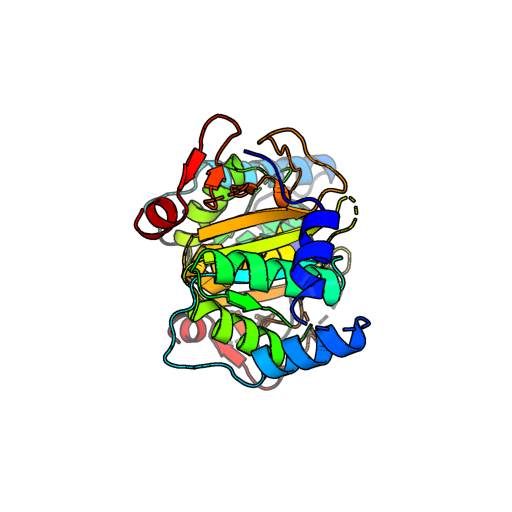58 174 ILE B C 1
ATOM 1114 O O . ILE A 1 192 ? -5.233 12.417 20.243 1.00 88.58 174 ILE B O 1
ATOM 1119 N N . TRP A 1 193 ? -6.661 13.582 21.545 1.00 85.94 175 TRP B N 1
ATOM 1120 C CA . TRP A 1 193 ? -5.801 14.749 21.684 1.00 85.94 175 TRP B CA 1
ATOM 1121 C C . TRP A 1 193 ? -5.392 14.918 23.141 1.00 85.94 175 TRP B C 1
ATOM 1122 O O . TRP A 1 193 ? -6.200 14.711 24.052 1.00 85.94 175 TRP B O 1
ATOM 1133 N N . ILE A 1 194 ? -4.133 15.297 23.351 1.00 82.58 176 ILE B N 1
ATOM 1134 C CA . ILE A 1 194 ? -3.575 15.525 24.679 1.00 82.58 176 ILE B CA 1
ATOM 1135 C C . ILE A 1 194 ? -3.464 17.028 24.889 1.00 82.58 176 ILE B C 1
ATOM 1136 O O . ILE A 1 194 ? -2.987 17.749 24.005 1.00 82.58 176 ILE B O 1
ATOM 1141 N N . HIS A 1 195 ? -3.902 17.500 26.054 1.00 81.02 177 HIS B N 1
ATOM 1142 C CA . HIS A 1 195 ? -4.057 18.929 26.323 1.00 81.02 177 HIS B CA 1
ATOM 1143 C C . HIS A 1 195 ? -3.229 19.328 27.541 1.00 81.02 177 HIS B C 1
ATOM 1144 O O . HIS A 1 195 ? -3.611 19.035 28.678 1.00 81.02 177 HIS B O 1
ATOM 1151 N N . SER A 1 196 ? -2.100 20.003 27.308 1.00 81.50 178 SER B N 1
ATOM 1152 C CA . SER A 1 196 ? -1.428 20.701 28.400 1.00 81.50 178 SER B 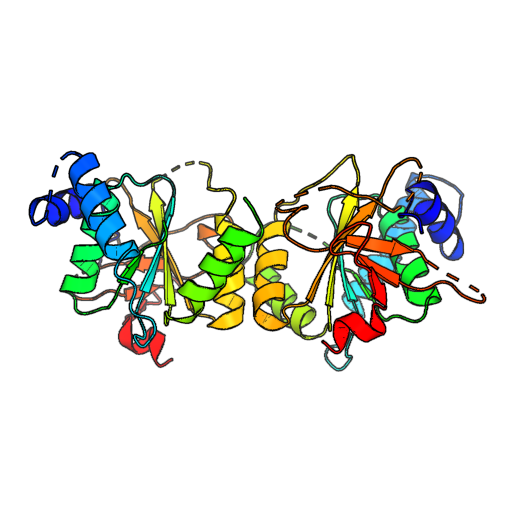CA 1
ATOM 1153 C C . SER A 1 196 ? -2.324 21.796 28.958 1.00 81.50 178 SER B C 1
ATOM 1154 O O . SER A 1 196 ? -2.379 22.015 30.174 1.00 81.50 178 SER B O 1
ATOM 1156 N N . SER A 1 197 ? -3.030 22.494 28.073 1.00 84.41 179 SER B N 1
ATOM 1157 C CA . SER A 1 197 ? -4.060 23.454 28.427 1.00 84.41 179 SER B CA 1
ATOM 1158 C C . SER A 1 197 ? -5.209 23.277 27.444 1.00 84.41 179 SER B C 1
ATOM 1159 O O . SER A 1 197 ? -5.164 22.421 26.556 1.00 84.41 179 SER B O 1
ATOM 1161 N N . GLN A 1 198 ? -6.248 24.097 27.597 1.00 84.08 180 GLN B N 1
ATOM 1162 C CA . GLN A 1 198 ? -7.409 23.978 26.721 1.00 84.08 180 GLN B CA 1
ATOM 1163 C C . GLN A 1 198 ? -7.048 24.330 25.283 1.00 84.08 180 GLN B C 1
ATOM 1164 O O . GLN A 1 198 ? -7.406 23.606 24.347 1.00 84.08 180 GLN B O 1
ATOM 1170 N N . LYS A 1 199 ? -6.333 25.435 25.088 1.00 84.36 181 LYS B N 1
ATOM 1171 C CA . LYS A 1 199 ? -5.892 25.845 23.762 1.00 84.36 181 LYS B CA 1
ATOM 1172 C C . LYS A 1 199 ? -4.543 25.254 23.373 1.00 84.36 181 LYS B C 1
ATOM 1173 O O . LYS A 1 199 ? -4.065 25.517 22.265 1.00 84.36 181 LYS B O 1
ATOM 1179 N N . GLN A 1 200 ? -3.920 24.468 24.248 1.00 84.54 182 GLN B N 1
ATOM 1180 C CA . GLN A 1 200 ? -2.670 23.777 23.937 1.00 84.54 182 GLN B CA 1
ATOM 1181 C C . GLN A 1 200 ? -2.996 22.298 23.768 1.00 84.54 182 GLN B C 1
ATOM 1182 O O . GLN A 1 200 ? -3.128 21.563 24.749 1.00 84.54 182 GLN B O 1
ATOM 1188 N N . TYR A 1 201 ? -3.129 21.868 22.514 1.00 84.77 183 TYR B N 1
ATOM 1189 C CA . TYR A 1 201 ? -3.530 20.513 22.173 1.00 84.77 183 TYR B CA 1
ATOM 1190 C C . TYR A 1 201 ? -2.544 19.935 21.168 1.00 84.77 183 TYR B C 1
ATOM 1191 O O . TYR A 1 201 ? -1.976 20.659 20.347 1.00 84.77 183 TYR B O 1
ATOM 1193 N N . VAL A 1 202 ? -2.346 18.622 21.239 1.00 86.01 184 VAL B N 1
ATOM 1194 C CA . VAL A 1 202 ? -1.427 17.927 20.344 1.00 86.01 184 VAL B CA 1
ATOM 1195 C C . VAL A 1 202 ? -1.903 16.489 20.198 1.00 86.01 184 VAL B C 1
ATOM 1196 O O . VAL A 1 202 ? -2.415 15.893 21.151 1.00 86.01 184 VAL B O 1
ATOM 1200 N N . ARG A 1 203 ? -1.749 15.937 18.996 1.00 86.86 185 ARG B N 1
ATOM 1201 C CA . ARG A 1 203 ? -2.247 14.596 18.724 1.00 86.86 185 ARG B CA 1
ATOM 1202 C C . ARG A 1 203 ? -1.515 13.563 19.575 1.00 86.86 185 ARG B C 1
ATOM 1203 O O . ARG A 1 203 ? -0.376 13.769 20.004 1.00 86.86 185 ARG B O 1
ATOM 1205 N N . PHE A 1 204 ? -2.192 12.438 19.820 1.00 86.71 186 PHE B N 1
ATOM 1206 C CA . PHE A 1 204 ? -1.636 11.414 20.699 1.00 86.71 186 PHE B CA 1
ATOM 1207 C C . PHE A 1 204 ? -0.389 10.778 20.096 1.00 86.71 186 PHE B C 1
ATOM 1208 O O . PHE A 1 204 ? 0.578 10.497 20.814 1.00 86.71 186 PHE B O 1
ATOM 1216 N N . ARG A 1 205 ? -0.387 10.548 18.780 1.00 88.19 187 ARG B N 1
ATOM 1217 C CA . ARG A 1 205 ? 0.791 9.968 18.142 1.00 88.19 187 ARG B CA 1
ATOM 1218 C C . ARG A 1 205 ? 1.981 10.918 18.213 1.00 88.19 187 ARG B C 1
ATOM 1219 O O . ARG A 1 205 ? 3.117 10.480 18.430 1.00 88.19 187 ARG B O 1
ATOM 1221 N N . ASN A 1 206 ? 1.743 12.220 18.028 1.00 87.81 188 ASN B N 1
ATOM 1222 C CA . ASN A 1 206 ? 2.805 13.202 18.232 1.00 87.81 188 ASN B CA 1
ATOM 1223 C C . ASN A 1 206 ? 3.291 13.180 19.675 1.00 87.81 188 ASN B C 1
ATOM 1224 O O . ASN A 1 206 ? 4.497 13.239 19.940 1.00 87.81 188 ASN B O 1
ATOM 1229 N N . TRP A 1 207 ? 2.353 13.088 20.620 1.00 85.28 189 TRP B N 1
ATOM 1230 C CA . TRP A 1 207 ? 2.693 13.121 22.039 1.00 85.28 189 TRP B CA 1
ATOM 1231 C C . TRP A 1 207 ? 3.614 11.967 22.420 1.00 85.28 189 TRP B C 1
ATOM 1232 O O . TRP A 1 207 ? 4.510 12.129 23.257 1.00 85.28 189 TRP B O 1
ATOM 1243 N N . LEU A 1 208 ? 3.417 10.798 21.808 1.00 86.45 190 LEU B N 1
ATOM 1244 C CA . LEU A 1 208 ? 4.262 9.648 22.113 1.00 86.45 190 LEU B CA 1
ATOM 1245 C C . LEU A 1 208 ? 5.687 9.866 21.616 1.00 86.45 190 LEU B C 1
ATOM 1246 O O . LEU A 1 208 ? 6.647 9.786 22.392 1.00 86.45 190 LEU B O 1
ATOM 1251 N N . GLN A 1 209 ? 5.844 10.144 20.318 1.00 88.07 191 GLN B N 1
ATOM 1252 C CA . GLN A 1 209 ? 7.179 10.349 19.763 1.00 88.07 191 GLN B CA 1
ATOM 1253 C C . GLN A 1 209 ? 7.877 11.532 20.424 1.00 88.07 191 GLN B C 1
ATOM 1254 O O . GLN A 1 209 ? 9.089 11.492 20.664 1.00 88.07 191 GLN B O 1
ATOM 1256 N N . GLN A 1 210 ? 7.128 12.586 20.733 1.00 87.00 192 GLN B N 1
ATOM 1257 C CA . GLN A 1 210 ? 7.679 13.738 21.439 1.00 87.00 192 GLN B CA 1
ATOM 1258 C C . GLN A 1 210 ? 8.095 13.361 22.857 1.00 87.00 192 GLN B C 1
ATOM 1259 O O . GLN A 1 210 ? 8.418 14.228 23.669 1.00 87.00 192 GLN B O 1
ATOM 1261 N N . MET B 1 19 ? 19.233 -4.321 67.157 1.00 94.68 1 MET A N 1
ATOM 1262 C CA . MET B 1 19 ? 18.920 -3.071 66.474 1.00 94.68 1 MET A CA 1
ATOM 1263 C C . MET B 1 19 ? 17.627 -2.462 67.001 1.00 94.68 1 MET A C 1
ATOM 1264 O O . MET B 1 19 ? 16.778 -3.162 67.554 1.00 94.68 1 MET A O 1
ATOM 1269 N N . THR B 1 20 ? 17.486 -1.149 66.827 1.00 91.90 2 THR A N 1
ATOM 1270 C CA . THR B 1 20 ? 16.335 -0.411 67.325 1.00 91.90 2 THR A CA 1
ATOM 1271 C C . THR B 1 20 ? 15.891 0.599 66.278 1.00 91.90 2 THR A C 1
ATOM 1272 O O . THR B 1 20 ? 16.583 0.853 65.289 1.00 91.90 2 THR A O 1
ATOM 1276 N N . LEU B 1 21 ? 14.722 1.183 66.513 1.00 87.85 3 LEU A N 1
ATOM 1277 C CA . LEU B 1 21 ? 14.172 2.211 65.644 1.00 87.85 3 LEU A CA 1
ATOM 1278 C C . LEU B 1 21 ? 14.331 3.586 66.285 1.00 87.85 3 LEU A C 1
ATOM 1279 O O . LEU B 1 21 ? 14.719 3.722 67.448 1.00 87.85 3 LEU A O 1
ATOM 1284 N N . PHE B 1 22 ? 14.024 4.616 65.502 1.00 85.02 4 PHE A N 1
ATOM 1285 C CA . PHE B 1 22 ? 14.177 5.982 65.979 1.00 85.02 4 PHE A CA 1
ATOM 1286 C C . PHE B 1 22 ? 13.095 6.330 66.995 1.00 85.02 4 PHE A C 1
ATOM 1287 O O . PHE B 1 22 ? 11.976 5.810 66.956 1.00 85.02 4 PHE A O 1
ATOM 1295 N N . THR B 1 23 ? 13.449 7.221 67.914 1.00 84.24 5 THR A N 1
ATOM 1296 C CA . THR B 1 23 ? 12.550 7.692 68.953 1.00 84.24 5 THR A CA 1
ATOM 1297 C C . THR B 1 23 ? 12.315 9.185 68.776 1.00 84.24 5 THR A C 1
ATOM 1298 O O . THR B 1 23 ? 13.205 9.922 68.344 1.00 84.24 5 THR A O 1
ATOM 1302 N N . GLU B 1 24 ? 11.099 9.627 69.105 1.00 81.47 6 GLU A N 1
ATOM 1303 C CA . GLU B 1 24 ? 10.839 11.059 69.174 1.00 81.47 6 GLU A CA 1
ATOM 1304 C C . GLU B 1 24 ? 11.718 11.734 70.218 1.00 81.47 6 GLU A C 1
ATOM 1305 O O . GLU B 1 24 ? 11.958 12.944 70.126 1.00 81.47 6 GLU A O 1
ATOM 1311 N N . ASN B 1 25 ? 12.207 10.977 71.204 1.00 82.62 7 ASN A N 1
ATOM 1312 C CA . ASN B 1 25 ? 13.205 11.508 72.126 1.00 82.62 7 ASN A CA 1
ATOM 1313 C C . ASN B 1 25 ? 14.546 11.693 71.426 1.00 82.62 7 ASN A C 1
ATOM 1314 O O . ASN B 1 25 ? 15.200 12.730 71.585 1.00 82.62 7 ASN A O 1
ATOM 1319 N N . ASP B 1 26 ? 14.964 10.699 70.633 1.00 81.46 8 ASP A N 1
ATOM 1320 C CA . ASP B 1 26 ? 16.250 10.776 69.943 1.00 81.46 8 ASP A CA 1
ATOM 1321 C C . ASP B 1 26 ? 16.334 12.012 69.056 1.00 81.46 8 ASP A C 1
ATOM 1322 O O . ASP B 1 26 ? 17.350 12.717 69.042 1.00 81.46 8 ASP A O 1
ATOM 1327 N N . LEU B 1 27 ? 15.266 12.287 68.304 1.00 76.78 9 LEU A N 1
ATOM 1328 C CA . LEU B 1 27 ? 15.300 13.377 67.335 1.00 76.78 9 LEU A CA 1
ATOM 1329 C C . LEU B 1 27 ? 15.233 14.736 68.020 1.00 76.78 9 LEU A C 1
ATOM 1330 O O . LEU B 1 27 ? 15.914 15.679 67.603 1.00 76.78 9 LEU A O 1
ATOM 1335 N N . LEU B 1 28 ? 14.416 14.860 69.067 1.00 76.45 10 LEU A N 1
ATOM 1336 C CA . LEU B 1 28 ? 14.286 16.150 69.736 1.00 76.45 10 LEU A CA 1
ATOM 1337 C C . LEU B 1 28 ? 15.561 16.526 70.482 1.00 76.45 10 LEU A C 1
ATOM 1338 O O . LEU B 1 28 ? 15.908 17.711 70.552 1.00 76.45 10 LEU A O 1
ATOM 1343 N N . ASN B 1 29 ? 16.276 15.543 71.033 1.00 75.34 11 ASN A N 1
ATOM 1344 C CA . ASN B 1 29 ? 17.540 15.846 71.696 1.00 75.34 11 ASN A CA 1
ATOM 1345 C C . ASN B 1 29 ? 18.628 16.183 70.682 1.00 75.34 11 ASN A C 1
ATOM 1346 O O . ASN B 1 29 ? 19.479 17.041 70.940 1.00 75.34 11 ASN A O 1
ATOM 1351 N N . ASN B 1 30 ? 18.617 15.517 69.522 1.00 73.59 12 ASN A N 1
ATOM 1352 C CA . ASN B 1 30 ? 19.560 15.859 68.461 1.00 73.59 12 ASN A CA 1
ATOM 1353 C C . ASN B 1 30 ? 19.341 17.273 67.948 1.00 73.59 12 ASN A C 1
ATOM 1354 O O . ASN B 1 30 ? 20.282 17.905 67.453 1.00 73.59 12 ASN A O 1
ATOM 1359 N N . SER B 1 31 ? 18.109 17.779 68.032 1.00 72.02 13 SER A N 1
ATOM 1360 C CA . SER B 1 31 ? 17.854 19.147 67.600 1.00 72.02 13 SER A CA 1
ATOM 1361 C C . SER B 1 31 ? 18.637 20.138 68.448 1.00 72.02 13 SER A C 1
ATOM 1362 O O . SER B 1 31 ? 19.137 21.147 67.937 1.00 72.02 13 SER A O 1
ATOM 1365 N N . TYR B 1 32 ? 18.776 19.854 69.743 1.00 72.01 14 TYR A N 1
ATOM 1366 C CA . TYR B 1 32 ? 19.482 20.751 70.648 1.00 72.01 14 TYR A CA 1
ATOM 1367 C C . TYR B 1 32 ? 20.990 20.698 70.474 1.00 72.01 14 TYR A C 1
ATOM 1368 O O . TYR B 1 32 ? 21.706 21.382 71.214 1.00 72.01 14 TYR A O 1
ATOM 1377 N N . LYS B 1 33 ? 21.484 19.904 69.525 1.00 71.72 15 LYS A N 1
ATOM 1378 C CA . LYS B 1 33 ? 22.868 19.997 69.091 1.00 71.72 15 LYS A CA 1
ATOM 1379 C C . LYS B 1 33 ? 23.102 21.177 68.158 1.00 71.72 15 LYS A C 1
ATOM 1380 O O . LYS B 1 33 ? 24.259 21.490 67.860 1.00 71.72 15 LYS A O 1
ATOM 1382 N N . SER B 1 34 ? 22.036 21.834 67.695 1.00 72.40 16 SER A N 1
ATOM 1383 C CA . SER B 1 34 ? 22.164 22.988 66.808 1.00 72.40 16 SER A CA 1
ATOM 1384 C C . SER B 1 34 ? 21.217 24.140 67.120 1.00 72.40 16 SER A C 1
ATOM 1385 O O . SER B 1 34 ? 21.475 25.253 66.649 1.00 72.40 16 SER A O 1
ATOM 1388 N N . ILE B 1 35 ? 20.136 23.938 67.876 1.00 72.12 17 ILE A N 1
ATOM 1389 C CA . ILE B 1 35 ? 19.237 25.021 68.250 1.00 72.12 17 ILE A CA 1
ATOM 1390 C C . ILE B 1 35 ? 19.226 25.147 69.766 1.00 72.12 17 ILE A C 1
ATOM 1391 O O . ILE B 1 35 ? 19.621 24.236 70.496 1.00 72.12 17 ILE A O 1
ATOM 1396 N N . GLN B 1 36 ? 18.748 26.294 70.236 1.00 76.19 18 GLN A N 1
ATOM 1397 C CA . GLN B 1 36 ? 18.670 26.541 71.666 1.00 76.19 18 GLN A CA 1
ATOM 1398 C C . GLN B 1 36 ? 17.551 25.718 72.293 1.00 76.19 18 GLN A C 1
ATOM 1399 O O . GLN B 1 36 ? 16.678 25.181 71.607 1.00 76.19 18 GLN A O 1
ATOM 1405 N N . LYS B 1 37 ? 17.579 25.631 73.623 1.00 76.37 19 LYS A N 1
ATOM 1406 C CA . LYS B 1 37 ? 16.584 24.886 74.386 1.00 76.37 19 LYS A CA 1
ATOM 1407 C C . LYS B 1 37 ? 15.708 25.811 75.228 1.00 76.37 19 LYS A C 1
ATOM 1408 O O . LYS B 1 37 ? 15.234 25.423 76.298 1.00 76.37 19 LYS A O 1
ATOM 1410 N N . SER B 1 38 ? 15.480 27.033 74.745 1.00 75.93 20 SER A N 1
ATOM 1411 C CA . SER B 1 38 ? 14.773 28.059 75.515 1.00 75.93 20 SER A CA 1
ATOM 1412 C C . SER B 1 38 ? 13.268 27.801 75.548 1.00 75.93 20 SER A C 1
ATOM 1413 O O . SER B 1 38 ? 12.742 27.239 76.513 1.00 75.93 20 SER A O 1
ATOM 1415 N N . TYR B 1 39 ? 12.558 28.217 74.498 1.00 74.86 21 TYR A N 1
ATOM 1416 C CA . TYR B 1 39 ? 11.100 28.202 74.462 1.00 74.86 21 TYR A CA 1
ATOM 1417 C C . TYR B 1 39 ? 10.618 27.441 73.240 1.00 74.86 21 TYR A C 1
ATOM 1418 O O . TYR B 1 39 ? 11.205 27.558 72.161 1.00 74.86 21 TYR A O 1
ATOM 1427 N N . HIS B 1 40 ? 9.514 26.703 73.409 1.00 72.20 22 HIS A N 1
ATOM 1428 C CA . HIS B 1 40 ? 8.950 25.921 72.312 1.00 72.20 22 HIS A CA 1
ATOM 1429 C C . HIS B 1 40 ? 8.687 26.776 71.078 1.00 72.20 22 HIS A C 1
ATOM 1430 O O . HIS B 1 40 ? 8.934 26.337 69.949 1.00 72.20 22 HIS A O 1
ATOM 1437 N N . PHE B 1 41 ? 8.171 27.993 71.268 1.00 73.28 23 PHE A N 1
ATOM 1438 C CA . PHE B 1 41 ? 7.913 28.860 70.122 1.00 73.28 23 PHE A CA 1
ATOM 1439 C C . PHE B 1 41 ? 9.210 29.262 69.434 1.00 73.28 23 PHE A C 1
ATOM 1440 O O . PHE B 1 41 ? 9.301 29.234 68.200 1.00 73.28 23 PHE A O 1
ATOM 1448 N N . SER B 1 42 ? 10.223 29.643 70.215 1.00 73.30 24 SER A N 1
ATOM 1449 C CA . SER B 1 42 ? 11.501 30.039 69.634 1.00 73.30 24 SER A CA 1
ATOM 1450 C C . SER B 1 42 ? 12.246 28.833 69.075 1.00 73.30 24 SER A C 1
ATOM 1451 O O . SER B 1 42 ? 12.776 28.885 67.958 1.00 73.30 24 SER A O 1
ATOM 1454 N N . GLU B 1 43 ? 12.298 27.736 69.839 1.00 70.99 25 GLU A N 1
ATOM 1455 C CA . GLU B 1 43 ? 12.933 26.515 69.347 1.00 70.99 25 GLU A CA 1
ATOM 1456 C C . GLU B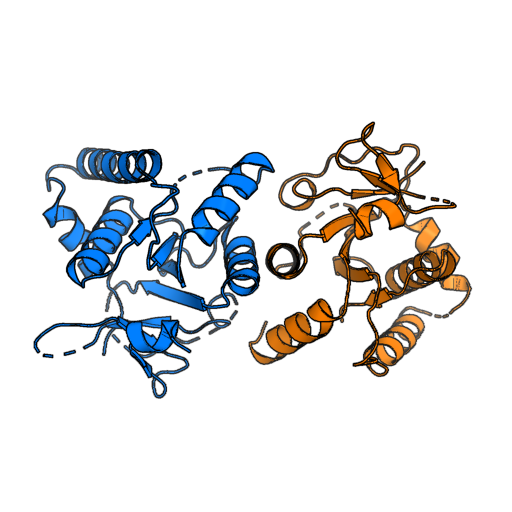 1 43 ? 12.320 26.073 68.027 1.00 70.99 25 GLU A C 1
ATOM 1457 O O . GLU B 1 43 ? 13.015 25.538 67.156 1.00 70.99 25 GLU A O 1
ATOM 1463 N N . ASN B 1 44 ? 11.015 26.284 67.865 1.00 72.22 26 ASN A N 1
ATOM 1464 C CA . ASN B 1 44 ? 10.361 25.964 66.602 1.00 72.22 26 ASN A CA 1
ATOM 1465 C C . ASN B 1 44 ? 10.803 26.923 65.505 1.00 72.22 26 ASN A C 1
ATOM 1466 O O . ASN B 1 44 ? 11.232 26.498 64.425 1.00 72.22 26 ASN A O 1
ATOM 1471 N N . GLN B 1 45 ? 10.705 28.230 65.770 1.00 72.97 27 GLN A N 1
ATOM 1472 C CA . GLN B 1 45 ? 11.084 29.225 64.773 1.00 72.97 27 GLN A CA 1
ATOM 1473 C C . GLN B 1 45 ? 12.535 29.070 64.349 1.00 72.97 27 GLN A C 1
ATOM 1474 O O . GLN B 1 45 ? 12.879 29.366 63.199 1.00 72.97 27 GLN A O 1
ATOM 1476 N N . ALA B 1 46 ? 13.395 28.606 65.256 1.00 72.08 28 ALA A N 1
ATOM 1477 C CA . ALA B 1 46 ? 14.797 28.399 64.913 1.00 72.08 28 ALA A CA 1
ATOM 1478 C C . ALA B 1 46 ? 14.950 27.282 63.888 1.00 72.08 28 ALA A C 1
ATOM 1479 O O . ALA B 1 46 ? 15.529 27.482 62.814 1.00 72.08 28 ALA A O 1
ATOM 1481 N N . ALA B 1 47 ? 14.421 26.096 64.203 1.00 70.52 29 ALA A N 1
ATOM 1482 C CA . ALA B 1 47 ? 14.600 24.941 63.327 1.00 70.52 29 ALA A CA 1
ATOM 1483 C C . ALA B 1 47 ? 14.022 25.194 61.941 1.00 70.52 29 ALA A C 1
ATOM 1484 O O . ALA B 1 47 ? 14.565 24.714 60.939 1.00 70.52 29 ALA A O 1
ATOM 1486 N N . LYS B 1 48 ? 12.922 25.947 61.860 1.00 73.34 30 LYS A N 1
ATOM 1487 C CA . LYS B 1 48 ? 12.356 26.268 60.554 1.00 73.34 30 LYS A CA 1
ATOM 1488 C C . LYS B 1 48 ? 13.312 27.115 59.724 1.00 73.34 30 LYS A C 1
ATOM 1489 O O . LYS B 1 48 ? 13.311 27.024 58.491 1.00 73.34 30 LYS A O 1
ATOM 1495 N N . ASN B 1 49 ? 14.143 27.930 60.376 1.00 73.59 31 ASN A N 1
ATOM 1496 C CA . ASN B 1 49 ? 15.105 28.741 59.637 1.00 73.59 31 ASN A CA 1
ATOM 1497 C C . ASN B 1 49 ? 16.238 27.891 59.084 1.00 73.59 31 ASN A C 1
ATOM 1498 O O . ASN B 1 49 ? 16.728 28.145 57.978 1.00 73.59 31 ASN A O 1
ATOM 1503 N N . ILE B 1 50 ? 16.677 26.885 59.842 1.00 71.69 32 ILE A N 1
ATOM 1504 C CA . ILE B 1 50 ? 17.727 25.999 59.351 1.00 71.69 32 ILE A CA 1
ATOM 1505 C C . ILE B 1 50 ? 17.234 25.213 58.145 1.00 71.69 32 ILE A C 1
ATOM 1506 O O . ILE B 1 50 ? 17.953 25.050 57.152 1.00 71.69 32 ILE A O 1
ATOM 1511 N N . LEU B 1 51 ? 15.995 24.727 58.205 1.00 71.64 33 LEU A N 1
ATOM 1512 C CA . LEU B 1 51 ? 15.476 23.886 57.135 1.00 71.64 33 LEU A CA 1
ATOM 1513 C C . LEU B 1 51 ? 15.122 24.706 55.898 1.00 71.64 33 LEU A C 1
ATOM 1514 O O . LEU B 1 51 ? 15.306 24.235 54.770 1.00 71.64 33 LEU A O 1
ATOM 1519 N N . GLU B 1 52 ? 14.617 25.929 56.088 1.00 73.07 34 GLU A N 1
ATOM 1520 C CA . GLU B 1 52 ? 14.432 26.830 54.954 1.00 73.07 34 GLU A CA 1
ATOM 1521 C C . GLU B 1 52 ? 15.769 27.172 54.312 1.00 73.07 34 GLU A C 1
ATOM 1522 O O . GLU B 1 52 ? 15.881 27.238 53.082 1.00 73.07 34 GLU A O 1
ATOM 1528 N N . GLN B 1 53 ? 16.796 27.393 55.136 1.00 72.31 35 GLN A N 1
ATOM 1529 C CA . GLN B 1 53 ? 18.124 27.683 54.607 1.00 72.31 35 GLN A CA 1
ATOM 1530 C C . GLN B 1 53 ? 18.654 26.509 53.796 1.00 72.31 35 GLN A C 1
ATOM 1531 O O . GLN B 1 53 ? 19.242 26.700 52.726 1.00 72.31 35 GLN A O 1
ATOM 1537 N N . ALA B 1 54 ? 18.445 25.284 54.285 1.00 71.52 36 ALA A N 1
ATOM 1538 C CA . ALA B 1 54 ? 18.876 24.114 53.528 1.00 71.52 36 ALA A CA 1
ATOM 1539 C C . ALA B 1 54 ? 18.128 24.011 52.207 1.00 71.52 36 ALA A C 1
ATOM 1540 O O . ALA B 1 54 ? 18.693 23.577 51.196 1.00 71.52 36 ALA A O 1
ATOM 1542 N N . TYR B 1 55 ? 16.853 24.404 52.197 1.00 70.38 37 TYR A N 1
ATOM 1543 C CA . TYR B 1 55 ? 16.093 24.423 50.952 1.00 70.38 37 TYR A CA 1
ATOM 1544 C C . TYR B 1 55 ? 16.703 25.406 49.962 1.00 70.38 37 TYR A C 1
ATOM 1545 O O . TYR B 1 55 ? 16.877 25.090 48.779 1.00 70.38 37 TYR A O 1
ATOM 1554 N N . LYS B 1 56 ? 17.041 26.608 50.436 1.00 69.68 38 LYS A N 1
ATOM 1555 C CA . LYS B 1 56 ? 17.665 27.606 49.577 1.00 69.68 38 LYS A CA 1
ATOM 1556 C C . LYS B 1 56 ? 19.085 27.227 49.184 1.00 69.68 38 LYS A C 1
ATOM 1557 O O . LYS B 1 56 ? 19.606 27.764 48.200 1.00 69.68 38 LYS A O 1
ATOM 1559 N N . ASN B 1 57 ? 19.718 26.318 49.927 1.00 70.49 39 ASN A N 1
ATOM 1560 C CA . ASN B 1 57 ? 21.092 25.905 49.680 1.00 70.49 39 ASN A CA 1
ATOM 1561 C C . ASN B 1 57 ? 21.188 24.576 48.943 1.00 70.49 39 ASN A C 1
ATOM 1562 O O . ASN B 1 57 ? 22.260 23.961 48.937 1.00 70.49 39 ASN A O 1
ATOM 1567 N N . TYR B 1 58 ? 20.097 24.112 48.337 1.00 69.83 40 TYR A N 1
ATOM 1568 C CA . TYR B 1 58 ? 20.155 22.898 47.535 1.00 69.83 40 TYR A CA 1
ATOM 1569 C C . TYR B 1 58 ? 21.088 23.105 46.351 1.00 69.83 40 TYR A C 1
ATOM 1570 O O . TYR B 1 58 ? 20.947 24.067 45.591 1.00 69.83 40 TYR A O 1
ATOM 1579 N N . ASP B 1 59 ? 22.049 22.204 46.201 1.00 70.14 41 ASP A N 1
ATOM 1580 C CA . ASP B 1 59 ? 23.070 22.312 45.169 1.00 70.14 41 ASP A CA 1
ATOM 1581 C C . ASP B 1 59 ? 22.713 21.359 44.036 1.00 70.14 41 ASP A C 1
ATOM 1582 O O . ASP B 1 59 ? 22.722 20.138 44.218 1.00 70.14 41 ASP A O 1
ATOM 1587 N N . LYS B 1 60 ? 22.399 21.922 42.866 1.00 70.58 42 LYS A N 1
ATOM 1588 C CA . LYS B 1 60 ? 22.000 21.094 41.733 1.00 70.58 42 LYS A CA 1
ATOM 1589 C C . LYS B 1 60 ? 23.108 20.136 41.318 1.00 70.58 42 LYS A C 1
ATOM 1590 O O . LYS B 1 60 ? 22.826 19.040 40.821 1.00 70.58 42 LYS A O 1
ATOM 1592 N N . ASN B 1 61 ? 24.365 20.521 41.530 1.00 71.71 43 ASN A N 1
ATOM 1593 C CA . ASN B 1 61 ? 25.518 19.727 41.126 1.00 71.71 43 ASN A CA 1
ATOM 1594 C C . ASN B 1 61 ? 25.997 18.766 42.206 1.00 71.71 43 ASN A C 1
ATOM 1595 O O . ASN B 1 61 ? 26.943 18.010 41.967 1.00 71.71 43 ASN A O 1
ATOM 1600 N N . LYS B 1 62 ? 25.380 18.784 43.383 1.00 70.65 44 LYS A N 1
ATOM 1601 C CA . LYS B 1 62 ? 25.679 17.803 44.413 1.00 70.65 44 LYS A CA 1
ATOM 1602 C C . LYS B 1 62 ? 24.928 16.504 44.130 1.00 70.65 44 LYS A C 1
ATOM 1603 O O . LYS B 1 62 ? 23.941 16.472 43.387 1.00 70.65 44 LYS A O 1
ATOM 1609 N N . ILE B 1 63 ? 25.421 15.418 44.718 1.00 68.49 45 ILE A N 1
ATOM 1610 C CA . ILE B 1 63 ? 24.774 14.112 44.650 1.00 68.49 45 ILE A CA 1
ATOM 1611 C C . ILE B 1 63 ? 24.490 13.694 46.086 1.00 68.49 45 ILE A C 1
ATOM 1612 O O . ILE B 1 63 ? 25.377 13.188 46.785 1.00 68.49 45 ILE A O 1
ATOM 1617 N N . TYR B 1 64 ? 23.255 13.907 46.533 1.00 67.37 46 TYR A N 1
ATOM 1618 C CA . TYR B 1 64 ? 22.878 13.618 47.909 1.00 67.37 46 TYR A CA 1
ATOM 1619 C C . TYR B 1 64 ? 22.598 12.132 48.084 1.00 67.37 46 TYR A C 1
ATOM 1620 O O . TYR B 1 64 ? 22.100 11.468 47.173 1.00 67.37 46 TYR A O 1
ATOM 1629 N N . ASP B 1 65 ? 22.920 11.612 49.269 1.00 67.90 47 ASP A N 1
ATOM 1630 C CA . ASP B 1 65 ? 22.669 10.201 49.538 1.00 67.90 47 ASP A CA 1
ATOM 1631 C C . ASP B 1 65 ? 21.196 9.939 49.825 1.00 67.90 47 ASP A C 1
ATOM 1632 O O . ASP B 1 65 ? 20.640 8.937 49.362 1.00 67.90 47 ASP A O 1
ATOM 1637 N N . ILE B 1 66 ? 20.547 10.829 50.574 1.00 67.74 48 ILE A N 1
ATOM 1638 C CA . ILE B 1 66 ? 19.194 10.601 51.067 1.00 67.74 48 ILE A CA 1
ATOM 1639 C C . ILE B 1 66 ? 18.340 11.824 50.767 1.00 67.74 48 ILE A C 1
ATOM 1640 O O . ILE B 1 66 ? 18.645 12.930 51.231 1.00 67.74 48 ILE A O 1
ATOM 1645 N N . PHE B 1 67 ? 17.279 11.625 49.988 1.00 66.73 49 PHE A N 1
ATOM 1646 C CA . PHE B 1 67 ? 16.182 12.582 49.899 1.00 66.73 49 PHE A CA 1
ATOM 1647 C C . PHE B 1 67 ? 15.245 12.314 51.069 1.00 66.73 49 PHE A C 1
ATOM 1648 O O . PHE B 1 67 ? 14.553 11.292 51.092 1.00 66.73 49 PHE A O 1
ATOM 1656 N N . LEU B 1 68 ? 15.221 13.215 52.046 1.00 66.64 50 LEU A N 1
ATOM 1657 C CA . LEU B 1 68 ? 14.457 13.001 53.270 1.00 66.64 50 LEU A CA 1
ATOM 1658 C C . LEU B 1 68 ? 13.099 13.676 53.137 1.00 66.64 50 LEU A C 1
ATOM 1659 O O . LEU B 1 68 ? 13.003 14.908 53.150 1.00 66.64 50 LEU A O 1
ATOM 1664 N N . SER B 1 69 ? 12.054 12.870 53.004 1.00 68.25 51 SER A N 1
ATOM 1665 C CA . SER B 1 69 ? 10.688 13.361 52.996 1.00 68.25 51 SER A CA 1
ATOM 1666 C C . SER B 1 69 ? 10.002 12.933 54.284 1.00 68.25 51 SER A C 1
ATOM 1667 O O . SER B 1 69 ? 10.414 11.973 54.941 1.00 68.25 51 SER A O 1
ATOM 1670 N N . HIS B 1 70 ? 8.942 13.650 54.641 1.00 70.68 52 HIS A N 1
ATOM 1671 C CA . HIS B 1 70 ? 8.363 13.455 55.957 1.00 70.68 52 HIS A CA 1
ATOM 1672 C C . HIS B 1 70 ? 6.871 13.737 55.924 1.00 70.68 52 HIS A C 1
ATOM 1673 O O . HIS B 1 70 ? 6.396 14.579 55.157 1.00 70.68 52 HIS A O 1
ATOM 1680 N N . SER B 1 71 ? 6.141 13.019 56.773 1.00 73.07 53 SER A N 1
ATOM 1681 C CA . SER B 1 71 ? 4.811 13.453 57.159 1.00 73.07 53 SER A CA 1
ATOM 1682 C C . SER B 1 71 ? 4.951 14.657 58.081 1.00 73.07 53 SER A C 1
ATOM 1683 O O . SER B 1 71 ? 6.056 15.135 58.354 1.00 73.07 53 SER A O 1
ATOM 1685 N N . PHE B 1 72 ? 3.832 15.157 58.587 1.00 74.88 54 PHE A N 1
ATOM 1686 C CA . PHE B 1 72 ? 3.933 16.307 59.470 1.00 74.88 54 PHE A CA 1
ATOM 1687 C C . PHE B 1 72 ? 4.628 15.911 60.764 1.00 74.88 54 PHE A C 1
ATOM 1688 O O . PHE B 1 72 ? 4.174 15.016 61.483 1.00 74.88 54 PHE A O 1
ATOM 1696 N N . LEU B 1 73 ? 5.742 16.576 61.040 1.00 73.73 55 LEU A N 1
ATOM 1697 C CA . LEU B 1 73 ? 6.525 16.346 62.238 1.00 73.73 55 LEU A CA 1
ATOM 1698 C C . LEU B 1 73 ? 6.960 17.696 62.775 1.00 73.73 55 LEU A C 1
ATOM 1699 O O . LEU B 1 73 ? 6.930 18.706 62.066 1.00 73.73 55 LEU A O 1
ATOM 1704 N N . ASP B 1 74 ? 7.362 17.702 64.041 1.00 73.35 56 ASP A N 1
ATOM 1705 C CA . ASP B 1 74 ? 7.930 18.904 64.627 1.00 73.35 56 ASP A CA 1
ATOM 1706 C C . ASP B 1 74 ? 9.173 19.309 63.851 1.00 73.35 56 ASP A C 1
ATOM 1707 O O . ASP B 1 74 ? 10.057 18.481 63.608 1.00 73.35 56 ASP A O 1
ATOM 1712 N N . ALA B 1 75 ? 9.232 20.584 63.449 1.00 71.82 57 ALA A N 1
ATOM 1713 C CA . ALA B 1 75 ? 10.414 21.071 62.748 1.00 71.82 57 ALA A CA 1
ATOM 1714 C C . ALA B 1 75 ? 11.673 20.785 63.554 1.00 71.82 57 ALA A C 1
ATOM 1715 O O . ALA B 1 75 ? 12.743 20.539 62.986 1.00 71.82 57 ALA A O 1
ATOM 1717 N N . ARG B 1 76 ? 11.558 20.777 64.885 1.00 72.21 58 ARG A N 1
ATOM 1718 C CA . ARG B 1 76 ? 12.692 20.372 65.709 1.00 72.21 58 ARG A CA 1
ATOM 1719 C C . ARG B 1 76 ? 13.054 18.915 65.457 1.00 72.21 58 ARG A C 1
ATOM 1720 O O . ARG B 1 76 ? 14.238 18.568 65.370 1.00 72.21 58 ARG A O 1
ATOM 1728 N N . LYS B 1 77 ? 12.046 18.049 65.318 1.00 71.80 59 LYS A N 1
ATOM 1729 C CA . LYS B 1 77 ? 12.307 16.627 65.116 1.00 71.80 59 LYS A CA 1
ATOM 1730 C C . LYS B 1 77 ? 12.854 16.351 63.721 1.00 71.80 59 LYS A C 1
ATOM 1731 O O . LYS B 1 77 ? 13.694 15.460 63.546 1.00 71.80 59 LYS A O 1
ATOM 1737 N N . ILE B 1 78 ? 12.384 17.094 62.716 1.00 71.53 60 ILE A N 1
ATOM 1738 C CA . ILE B 1 78 ? 12.958 16.984 61.377 1.00 71.53 60 ILE A CA 1
ATOM 1739 C C . ILE B 1 78 ? 14.435 17.352 61.408 1.00 71.53 60 ILE A C 1
ATOM 1740 O O . ILE B 1 78 ? 15.280 16.670 60.814 1.00 71.53 60 ILE A O 1
ATOM 1745 N N . LEU B 1 79 ? 14.763 18.444 62.100 1.00 71.43 61 LEU A N 1
ATOM 1746 C CA . LEU B 1 79 ? 16.151 18.885 62.188 1.00 71.43 61 LEU A CA 1
ATOM 1747 C C . LEU B 1 79 ? 17.012 17.845 62.891 1.00 71.43 61 LEU A C 1
ATOM 1748 O O . LEU B 1 79 ? 18.049 17.423 62.366 1.00 71.43 61 LEU A O 1
ATOM 1753 N N . GLY B 1 80 ? 16.592 17.415 64.083 1.00 72.54 62 GLY A N 1
ATOM 1754 C CA . GLY B 1 80 ? 17.316 16.384 64.806 1.00 72.54 62 GLY A CA 1
ATOM 1755 C C . GLY B 1 80 ? 17.469 15.089 64.036 1.00 72.54 62 GLY A C 1
ATOM 1756 O O . GLY B 1 80 ? 18.402 14.324 64.302 1.00 72.54 62 GLY A O 1
ATOM 1757 N N . LEU B 1 81 ? 16.569 14.822 63.091 1.00 71.40 63 LEU A N 1
ATOM 1758 C CA . LEU B 1 81 ? 16.732 13.670 62.213 1.00 71.40 63 LEU A CA 1
ATOM 1759 C C . LEU B 1 81 ? 17.761 13.955 61.127 1.00 71.40 63 LEU A C 1
ATOM 1760 O O . LEU B 1 81 ? 18.576 13.087 60.796 1.00 71.40 63 LEU A O 1
ATOM 1765 N N . LYS B 1 82 ? 17.741 15.169 60.571 1.00 71.18 64 LYS A N 1
ATOM 1766 C CA . LYS B 1 82 ? 18.759 15.560 59.602 1.00 71.18 64 LYS A CA 1
ATOM 1767 C C . LYS B 1 82 ? 20.146 15.556 60.232 1.00 71.18 64 LYS A C 1
ATOM 1768 O O . LYS B 1 82 ? 21.120 15.121 59.607 1.00 71.18 64 LYS A O 1
ATOM 1774 N N . ASN B 1 83 ? 20.253 16.035 61.474 1.00 71.30 65 ASN A N 1
ATOM 1775 C CA . ASN B 1 83 ? 21.543 16.036 62.155 1.00 71.30 65 ASN A CA 1
ATOM 1776 C C . ASN B 1 83 ? 22.016 14.618 62.443 1.00 71.30 65 ASN A C 1
ATOM 1777 O O . ASN B 1 83 ? 23.203 14.308 62.288 1.00 71.30 65 ASN A O 1
ATOM 1782 N N . TYR B 1 84 ? 21.099 13.741 62.858 1.00 72.04 66 TYR A N 1
ATOM 1783 C CA . TYR B 1 84 ? 21.479 12.375 63.202 1.00 72.04 66 TYR A CA 1
ATOM 1784 C C . TYR B 1 84 ? 22.056 11.640 61.997 1.00 72.04 66 TYR A C 1
ATOM 1785 O O . TYR B 1 84 ? 23.055 10.923 62.119 1.00 72.04 66 TYR A O 1
ATOM 1794 N N . ILE B 1 85 ? 21.445 11.810 60.823 1.00 71.61 67 ILE A N 1
ATOM 1795 C CA . ILE B 1 85 ? 21.892 11.065 59.650 1.00 71.61 67 ILE A CA 1
ATOM 1796 C C . ILE B 1 85 ? 23.228 11.602 59.145 1.00 71.61 67 ILE A C 1
ATOM 1797 O O . ILE B 1 85 ? 24.092 10.835 58.702 1.00 71.61 67 ILE A O 1
ATOM 1802 N N . GLU B 1 86 ? 23.422 12.921 59.207 1.00 71.04 68 GLU A N 1
ATOM 1803 C CA . GLU B 1 86 ? 24.674 13.504 58.731 1.00 71.04 68 GLU A CA 1
ATOM 1804 C C . GLU B 1 86 ? 25.837 13.149 59.647 1.00 71.04 68 GLU A C 1
ATOM 1805 O O . GLU B 1 86 ? 26.940 12.851 59.171 1.00 71.04 68 GLU A O 1
ATOM 1811 N N . GLY B 1 87 ? 25.613 13.177 60.962 1.00 71.64 69 GLY A N 1
ATOM 1812 C CA . GLY B 1 87 ? 26.628 12.731 61.896 1.00 71.64 69 GLY A CA 1
ATOM 1813 C C . GLY B 1 87 ? 26.985 11.268 61.745 1.00 71.64 69 GLY A C 1
ATOM 1814 O O . GLY B 1 87 ? 28.018 10.833 62.264 1.00 71.64 69 GLY A O 1
ATOM 1815 N N . LEU B 1 88 ? 26.150 10.494 61.058 1.00 71.88 70 LEU A N 1
ATOM 1816 C CA . LEU B 1 88 ? 26.478 9.116 60.729 1.00 71.88 70 LEU A CA 1
ATOM 1817 C C . LEU B 1 88 ? 27.246 8.997 59.421 1.00 71.88 70 LEU A C 1
ATOM 1818 O O . LEU B 1 88 ? 27.637 7.887 59.047 1.00 71.88 70 LEU A O 1
ATOM 1823 N N . GLY B 1 89 ? 27.468 10.104 58.722 1.00 71.07 71 GLY A N 1
ATOM 1824 C CA . GLY B 1 89 ? 28.264 10.106 57.515 1.00 71.07 71 GLY A CA 1
ATOM 1825 C C . GLY B 1 89 ? 27.504 10.054 56.208 1.00 71.07 71 GLY A C 1
ATOM 1826 O O . GLY B 1 89 ? 28.078 9.621 55.203 1.00 71.07 71 GLY A O 1
ATOM 1827 N N . TYR B 1 90 ? 26.246 10.488 56.181 1.00 71.06 72 TYR A N 1
ATOM 1828 C CA . TYR B 1 90 ? 25.441 10.479 54.969 1.00 71.06 72 TYR A CA 1
ATOM 1829 C C . TYR B 1 90 ? 24.969 11.886 54.626 1.00 71.06 72 TYR A C 1
ATOM 1830 O O . TYR B 1 90 ? 24.718 12.708 55.511 1.00 71.06 72 TYR A O 1
ATOM 1839 N N . SER B 1 91 ? 24.850 12.148 53.324 1.00 69.42 73 SER A N 1
ATOM 1840 C CA . SER B 1 91 ? 24.253 13.384 52.834 1.00 69.42 73 SER A CA 1
ATOM 1841 C C . SER B 1 91 ? 22.737 13.319 52.958 1.00 69.42 73 SER A C 1
ATOM 1842 O O . SER B 1 91 ? 22.124 12.268 52.740 1.00 69.42 73 SER A O 1
ATOM 1845 N N . VAL B 1 92 ? 22.128 14.454 53.299 1.00 68.58 74 VAL A N 1
ATOM 1846 C CA . VAL B 1 92 ? 20.682 14.530 53.478 1.00 68.58 74 VAL A CA 1
ATOM 1847 C C . VAL B 1 92 ? 20.175 15.801 52.818 1.00 68.58 74 VAL A C 1
ATOM 1848 O O . VAL B 1 92 ? 20.595 16.902 53.187 1.00 68.58 74 VAL A O 1
ATOM 1852 N N . TYR B 1 93 ? 19.271 15.657 51.855 1.00 66.91 75 TYR A N 1
ATOM 1853 C CA . TYR B 1 93 ? 18.426 16.763 51.432 1.00 66.91 75 TYR A CA 1
ATOM 1854 C C . TYR B 1 93 ? 17.046 16.562 52.043 1.00 66.91 75 TYR A C 1
ATOM 1855 O O . TYR B 1 93 ? 16.421 15.514 51.845 1.00 66.91 75 TYR A O 1
ATOM 1864 N N . VAL B 1 94 ? 16.577 17.563 52.779 1.00 66.51 76 VAL A N 1
ATOM 1865 C CA . VAL B 1 94 ? 15.301 17.502 53.478 1.00 66.51 76 VAL A CA 1
ATOM 1866 C C . VAL B 1 94 ? 14.240 18.144 52.597 1.00 66.51 76 VAL A C 1
ATOM 1867 O O . VAL B 1 94 ? 14.378 19.305 52.190 1.00 66.51 76 VAL A O 1
ATOM 1871 N N . ASP B 1 95 ? 13.184 17.392 52.304 1.00 66.77 77 ASP A N 1
ATOM 1872 C CA . ASP B 1 95 ? 12.050 17.934 51.570 1.00 66.77 77 ASP A CA 1
ATOM 1873 C C . ASP B 1 95 ? 11.340 18.972 52.430 1.00 66.77 77 ASP A C 1
ATOM 1874 O O . ASP B 1 95 ? 10.830 18.652 53.509 1.00 66.77 77 ASP A O 1
ATOM 1879 N N . TRP B 1 96 ? 11.307 20.212 51.957 1.00 69.48 78 TRP A N 1
ATOM 1880 C CA . TRP B 1 96 ? 10.738 21.299 52.739 1.00 69.48 78 TRP A CA 1
ATOM 1881 C C . TRP B 1 96 ? 9.757 22.123 51.913 1.00 69.48 78 TRP A C 1
ATOM 1882 O O . TRP B 1 96 ? 8.563 22.161 52.212 1.00 69.48 78 TRP A O 1
ATOM 1893 N N . SER B 1 105 ? 1.760 24.701 49.462 1.00 80.83 87 SER A N 1
ATOM 1894 C CA . SER B 1 105 ? 2.049 23.346 49.918 1.00 80.83 87 SER A CA 1
ATOM 1895 C C . SER B 1 105 ? 1.174 22.320 49.203 1.00 80.83 87 SER A C 1
ATOM 1896 O O . SER B 1 105 ? 1.331 21.115 49.400 1.00 80.83 87 SER A O 1
ATOM 1898 N N . LYS B 1 106 ? 0.257 22.805 48.368 1.00 76.49 88 LYS A N 1
ATOM 1899 C CA . LYS B 1 106 ? -0.682 21.941 47.664 1.00 76.49 88 LYS A CA 1
ATOM 1900 C C . LYS B 1 106 ? 0.010 21.264 46.481 1.00 76.49 88 LYS A C 1
ATOM 1901 O O . LYS B 1 106 ? 1.229 21.344 46.304 1.00 76.49 88 LYS A O 1
ATOM 1903 N N . VAL B 1 107 ? -0.780 20.594 45.648 1.00 73.86 89 VAL A N 1
ATOM 1904 C CA . VAL B 1 107 ? -0.267 19.839 44.511 1.00 73.86 89 VAL A CA 1
ATOM 1905 C C . VAL B 1 107 ? -0.287 20.751 43.288 1.00 73.86 89 VAL A C 1
ATOM 1906 O O . VAL B 1 107 ? -1.355 21.097 42.775 1.00 73.86 89 VAL A O 1
ATOM 1910 N N . SER B 1 108 ? 0.899 21.147 42.827 1.00 71.05 90 SER A N 1
ATOM 1911 C CA . SER B 1 108 ? 1.060 22.037 41.687 1.00 71.05 90 SER A CA 1
ATOM 1912 C C . SER B 1 108 ? 1.923 21.380 40.619 1.00 71.05 90 SER A C 1
ATOM 1913 O O . SER B 1 108 ? 2.770 20.531 40.917 1.00 71.05 90 SER A O 1
ATOM 1916 N N . LYS B 1 109 ? 1.700 21.790 39.366 1.00 71.15 91 LYS A N 1
ATOM 1917 C CA . LYS B 1 109 ? 2.659 21.485 38.308 1.00 71.15 91 LYS A CA 1
ATOM 1918 C C . LYS B 1 109 ? 4.036 22.042 38.638 1.00 71.15 91 LYS A C 1
ATOM 1919 O O . LYS B 1 109 ? 5.054 21.472 38.228 1.00 71.15 91 LYS A O 1
ATOM 1925 N N . GLU B 1 110 ? 4.083 23.151 39.377 1.00 70.98 92 GLU A N 1
ATOM 1926 C CA . GLU B 1 110 ? 5.338 23.843 39.647 1.00 70.98 92 GLU A CA 1
ATOM 1927 C C . GLU B 1 110 ? 6.167 23.111 40.697 1.00 70.98 92 GLU A C 1
ATOM 1928 O O . GLU B 1 110 ? 7.352 22.834 40.479 1.00 70.98 92 GLU A O 1
ATOM 1934 N N . THR B 1 111 ? 5.564 22.791 41.844 1.00 69.58 93 THR A N 1
ATOM 1935 C CA . THR B 1 111 ? 6.289 22.078 42.888 1.00 69.58 93 THR A CA 1
ATOM 1936 C C . THR B 1 111 ? 6.517 20.612 42.548 1.00 69.58 93 THR A C 1
ATOM 1937 O O . THR B 1 111 ? 7.425 19.996 43.115 1.00 69.58 93 THR A O 1
ATOM 1941 N N . ALA B 1 112 ? 5.717 20.035 41.647 1.00 68.77 94 ALA A N 1
ATOM 1942 C CA . ALA B 1 112 ? 6.028 18.697 41.156 1.00 68.77 94 ALA A CA 1
ATOM 1943 C C . ALA B 1 112 ? 7.336 18.698 40.379 1.00 68.77 94 ALA A C 1
ATOM 1944 O O . ALA B 1 112 ? 8.097 17.725 40.427 1.00 68.77 94 ALA A O 1
ATOM 1946 N N . GLY B 1 113 ? 7.620 19.790 39.667 1.00 67.76 95 GLY A N 1
ATOM 1947 C CA . GLY B 1 113 ? 8.875 19.880 38.940 1.00 67.76 95 GLY A CA 1
ATOM 1948 C C . GLY B 1 113 ? 10.077 20.009 39.855 1.00 67.76 95 GLY A C 1
ATOM 1949 O O . GLY B 1 113 ? 11.123 19.405 39.605 1.00 67.76 95 GLY A O 1
ATOM 1950 N N . ILE B 1 114 ? 9.947 20.800 40.923 1.00 67.21 96 ILE A N 1
ATOM 1951 C CA . ILE B 1 114 ? 11.037 20.942 41.886 1.00 67.21 96 ILE A CA 1
ATOM 1952 C C . ILE B 1 114 ? 11.364 19.596 42.517 1.00 67.21 96 ILE A C 1
ATOM 1953 O O . ILE B 1 114 ? 12.536 19.252 42.712 1.00 67.21 96 ILE A O 1
ATOM 1958 N N . LEU B 1 115 ? 10.335 18.810 42.838 1.00 67.72 97 LEU A N 1
ATOM 1959 C CA . LEU B 1 115 ? 10.566 17.515 43.467 1.00 67.72 97 LEU A CA 1
ATOM 1960 C C . LEU B 1 115 ? 11.274 16.558 42.519 1.00 67.72 97 LEU A C 1
ATOM 1961 O O . LEU B 1 115 ? 12.134 15.780 42.946 1.00 67.72 97 LEU A O 1
ATOM 1966 N N . ARG B 1 116 ? 10.935 16.603 41.228 1.00 66.21 98 ARG A N 1
ATOM 1967 C CA . ARG B 1 116 ? 11.615 15.751 40.258 1.00 66.21 98 ARG A CA 1
ATOM 1968 C C . ARG B 1 116 ? 13.098 16.090 40.176 1.00 66.21 98 ARG A C 1
ATOM 1969 O O . ARG B 1 116 ? 13.956 15.203 40.246 1.00 66.21 98 ARG A O 1
ATOM 1977 N N . GLU B 1 117 ? 13.415 17.378 40.024 1.00 68.25 99 GLU A N 1
ATOM 1978 C CA . GLU B 1 117 ? 14.804 17.791 39.868 1.00 68.25 99 GLU A CA 1
ATOM 1979 C C . GLU B 1 117 ? 15.620 17.461 41.109 1.00 68.25 99 GLU A C 1
ATOM 1980 O O . GLU B 1 117 ? 16.792 17.079 41.011 1.00 68.25 99 GLU A O 1
ATOM 1986 N N . ARG B 1 118 ? 15.015 17.594 42.286 1.00 67.24 100 ARG A N 1
ATOM 1987 C CA . ARG B 1 118 ? 15.720 17.359 43.536 1.00 67.24 100 ARG A CA 1
ATOM 1988 C C . ARG B 1 118 ? 15.679 15.903 43.979 1.00 67.24 100 ARG A C 1
ATOM 1989 O O . ARG B 1 118 ? 16.551 15.483 44.748 1.00 67.24 100 ARG A O 1
ATOM 1997 N N . MET B 1 119 ? 14.704 15.120 43.510 1.00 66.26 101 MET A N 1
ATOM 1998 C CA . MET B 1 119 ? 14.766 13.684 43.761 1.00 66.26 101 MET A CA 1
ATOM 1999 C C . MET B 1 119 ? 15.777 13.009 42.846 1.00 66.26 101 MET A C 1
ATOM 2000 O O . MET B 1 119 ? 16.400 12.017 43.240 1.00 66.26 101 MET A O 1
ATOM 2005 N N . GLN B 1 120 ? 15.959 13.529 41.630 1.00 68.10 102 GLN A N 1
ATOM 2006 C CA . GLN B 1 120 ? 17.003 13.011 40.755 1.00 68.10 102 GLN A CA 1
ATOM 2007 C C . GLN B 1 120 ? 18.394 13.324 41.288 1.00 68.10 102 GLN A C 1
ATOM 2008 O O . GLN B 1 120 ? 19.361 12.662 40.897 1.00 68.10 102 GLN A O 1
ATOM 2014 N N . SER B 1 121 ? 18.511 14.315 42.170 1.00 67.82 103 SER A N 1
ATOM 2015 C CA . SER B 1 121 ? 19.778 14.669 42.794 1.00 67.82 103 SER A CA 1
ATOM 2016 C C . SER B 1 121 ? 20.142 13.758 43.956 1.00 67.82 103 SER A C 1
ATOM 2017 O O . SER B 1 121 ? 21.174 13.986 44.597 1.00 67.82 103 SER A O 1
ATOM 2020 N N . CYS B 1 122 ? 19.333 12.744 44.251 1.00 65.64 104 CYS A N 1
ATOM 2021 C CA . CYS B 1 122 ? 19.522 11.925 45.437 1.00 65.64 104 CYS A CA 1
ATOM 2022 C C . CYS B 1 122 ? 19.613 10.451 45.068 1.00 65.64 104 CYS A C 1
ATOM 2023 O O . CYS B 1 122 ? 19.014 9.999 44.087 1.00 65.64 104 CYS A O 1
ATOM 2026 N N . LYS B 1 123 ? 20.371 9.706 45.875 1.00 66.30 105 LYS A N 1
ATOM 2027 C CA . LYS B 1 123 ? 20.562 8.283 45.623 1.00 66.30 105 LYS A CA 1
ATOM 2028 C C . LYS B 1 123 ? 19.378 7.460 46.118 1.00 66.30 105 LYS A C 1
ATOM 2029 O O . LYS B 1 123 ? 18.952 6.514 45.447 1.00 66.30 105 LYS A O 1
ATOM 2035 N N . SER B 1 124 ? 18.838 7.804 47.283 1.00 68.06 106 SER A N 1
ATOM 2036 C CA . SER B 1 124 ? 17.740 7.061 47.881 1.00 68.06 106 SER A CA 1
ATOM 2037 C C . SER B 1 124 ? 16.736 8.044 48.463 1.00 68.06 106 SER A C 1
ATOM 2038 O O . SER B 1 124 ? 16.984 9.250 48.535 1.00 68.06 106 SER A O 1
ATOM 2041 N N . LEU B 1 125 ? 15.584 7.517 48.870 1.00 69.18 107 LEU A N 1
ATOM 2042 C CA . LEU B 1 125 ? 14.538 8.314 49.493 1.00 69.18 107 LEU A CA 1
ATOM 2043 C C . LEU B 1 125 ? 14.108 7.637 50.783 1.00 69.18 107 LEU A C 1
ATOM 2044 O O . LEU B 1 125 ? 13.798 6.442 50.789 1.00 69.18 107 LEU A O 1
ATOM 2049 N N . PHE B 1 126 ? 14.104 8.401 51.870 1.00 70.36 108 PHE A N 1
ATOM 2050 C CA . PHE B 1 126 ? 13.490 8.001 53.127 1.00 70.36 108 PHE A CA 1
ATOM 2051 C C . PHE B 1 126 ? 12.245 8.847 53.341 1.00 70.36 108 PHE A C 1
ATOM 2052 O O . PHE B 1 126 ? 12.318 10.079 53.286 1.00 70.36 108 PHE A O 1
ATOM 2060 N N . PHE B 1 127 ? 11.111 8.199 53.581 1.00 71.77 109 PHE A N 1
ATOM 2061 C CA . PHE B 1 127 ? 9.910 8.902 54.016 1.00 71.77 109 PHE A CA 1
ATOM 2062 C C . PHE B 1 127 ? 9.711 8.612 55.497 1.00 71.77 109 PHE A C 1
ATOM 2063 O O . PHE B 1 127 ? 9.398 7.479 55.879 1.00 71.77 109 PHE A O 1
ATOM 2071 N N . ALA B 1 128 ? 9.898 9.633 56.328 1.00 73.09 110 ALA A N 1
ATOM 2072 C CA . ALA B 1 128 ? 9.749 9.472 57.765 1.00 73.09 110 ALA A CA 1
ATOM 2073 C C . ALA B 1 128 ? 8.290 9.632 58.165 1.00 73.09 110 ALA A C 1
ATOM 2074 O O . ALA B 1 128 ? 7.575 10.487 57.637 1.00 73.09 110 ALA A O 1
ATOM 2076 N N . ILE B 1 129 ? 7.849 8.788 59.092 1.00 78.09 111 ILE A N 1
ATOM 2077 C CA . ILE B 1 129 ? 6.488 8.816 59.610 1.00 78.09 111 ILE A CA 1
ATOM 2078 C C . ILE B 1 129 ? 6.549 8.692 61.122 1.00 78.09 111 ILE A C 1
ATOM 2079 O O . ILE B 1 129 ? 7.412 8.003 61.675 1.00 78.09 111 ILE A O 1
ATOM 2084 N N . SER B 1 130 ? 5.630 9.371 61.793 1.00 80.93 112 SER A N 1
ATOM 2085 C CA . SER B 1 130 ? 5.462 9.238 63.229 1.00 80.93 112 SER A CA 1
ATOM 2086 C C . SER B 1 130 ? 4.119 8.582 63.506 1.00 80.93 112 SER A C 1
ATOM 2087 O O . SER B 1 130 ? 3.235 8.547 62.645 1.00 80.93 112 SER A O 1
ATOM 2090 N N . GLU B 1 131 ? 3.972 8.056 64.723 1.00 83.78 113 GLU A N 1
ATOM 2091 C CA . GLU B 1 131 ? 2.713 7.418 65.091 1.00 83.78 113 GLU A CA 1
ATOM 2092 C C . GLU B 1 131 ? 1.535 8.375 64.943 1.00 83.78 113 GLU A C 1
ATOM 2093 O O . GLU B 1 131 ? 0.404 7.934 64.709 1.00 83.78 113 GLU A O 1
ATOM 2099 N N . ASN B 1 132 ? 1.780 9.683 65.049 1.00 82.05 114 ASN A N 1
ATOM 2100 C CA . ASN B 1 132 ? 0.715 10.672 64.932 1.00 82.05 114 ASN A CA 1
ATOM 2101 C C . ASN B 1 132 ? 0.384 11.024 63.492 1.00 82.05 114 ASN A C 1
ATOM 2102 O O . ASN B 1 132 ? -0.591 11.748 63.257 1.00 82.05 114 ASN A O 1
ATOM 2104 N N . SER B 1 133 ? 1.168 10.538 62.530 1.00 79.19 115 SER A N 1
ATOM 2105 C CA . SER B 1 133 ? 0.958 10.900 61.129 1.00 79.19 115 SER A CA 1
ATOM 2106 C C . SER B 1 133 ? 1.649 9.845 60.267 1.00 79.19 115 SER A C 1
ATOM 2107 O O . SER B 1 133 ? 2.879 9.845 60.151 1.00 79.19 115 SER A O 1
ATOM 2110 N N . ASP B 1 134 ? 0.846 8.967 59.670 1.00 78.62 116 ASP A N 1
ATOM 2111 C CA . ASP B 1 134 ? 1.349 7.908 58.808 1.00 78.62 116 ASP A CA 1
ATOM 2112 C C . ASP B 1 134 ? 1.427 8.322 57.344 1.00 78.62 116 ASP A C 1
ATOM 2113 O O . ASP B 1 134 ? 2.253 7.782 56.599 1.00 78.62 116 ASP A O 1
ATOM 2118 N N . HIS B 1 135 ? 0.586 9.259 56.910 1.00 75.67 117 HIS A N 1
ATOM 2119 C CA . HIS B 1 135 ? 0.440 9.582 55.498 1.00 75.67 117 HIS A CA 1
ATOM 2120 C C . HIS B 1 135 ? 0.590 11.082 55.276 1.00 75.67 117 HIS A C 1
ATOM 2121 O O . HIS B 1 135 ? 0.758 11.865 56.216 1.00 75.67 117 HIS A O 1
ATOM 2128 N N . SER B 1 136 ? 0.531 11.470 54.004 1.00 71.22 118 SER A N 1
ATOM 2129 C CA . SER B 1 136 ? 0.639 12.866 53.605 1.00 71.22 118 SER A CA 1
ATOM 2130 C C . SER B 1 136 ? 0.043 13.019 52.213 1.00 71.22 118 SER A C 1
ATOM 2131 O O . SER B 1 136 ? -0.204 12.037 51.508 1.00 71.22 118 SER A O 1
ATOM 2134 N N . LEU B 1 137 ? -0.181 14.275 51.822 1.00 69.72 119 LEU A N 1
ATOM 2135 C CA . LEU B 1 137 ? -0.761 14.554 50.512 1.00 69.72 119 LEU A CA 1
ATOM 2136 C C . LEU B 1 137 ? 0.189 14.145 49.391 1.00 69.72 119 LEU A C 1
ATOM 2137 O O . LEU B 1 137 ? -0.219 13.495 48.421 1.00 69.72 119 LEU A O 1
ATOM 2142 N N . TRP B 1 138 ? 1.466 14.512 49.512 1.00 67.45 120 TRP A N 1
ATOM 2143 C CA . TRP B 1 138 ? 2.458 14.215 48.485 1.00 67.45 120 TRP A CA 1
ATOM 2144 C C . TRP B 1 138 ? 3.086 12.834 48.621 1.00 67.45 120 TRP A C 1
ATOM 2145 O O . TRP B 1 138 ? 3.779 12.404 47.692 1.00 67.45 120 TRP A O 1
ATOM 2156 N N . MET B 1 139 ? 2.873 12.139 49.743 1.00 67.41 121 MET A N 1
ATOM 2157 C CA . MET B 1 139 ? 3.610 10.922 50.078 1.00 67.41 121 MET A CA 1
ATOM 2158 C C . MET B 1 139 ? 3.563 9.854 48.987 1.00 67.41 121 MET A C 1
ATOM 2159 O O . MET B 1 139 ? 4.625 9.458 48.487 1.00 67.41 121 MET A O 1
ATOM 2164 N N . PRO B 1 140 ? 2.388 9.352 48.584 1.00 66.53 122 PRO A N 1
ATOM 2165 C CA . PRO B 1 140 ? 2.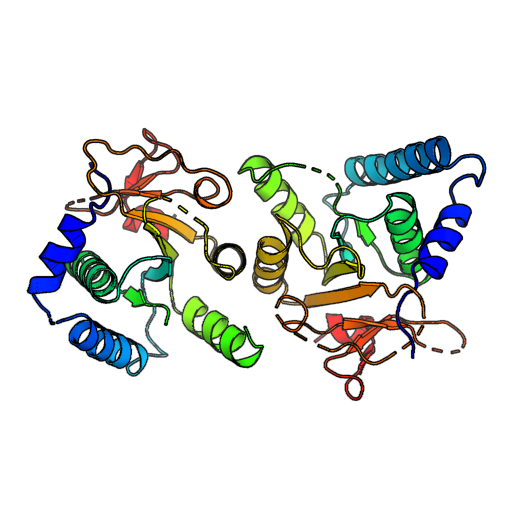396 8.210 47.657 1.00 66.53 122 PRO A CA 1
ATOM 2166 C C . PRO B 1 140 ? 2.925 8.564 46.279 1.00 66.53 122 PRO A C 1
ATOM 2167 O O . PRO B 1 140 ? 3.476 7.689 45.600 1.00 66.53 122 PRO A O 1
ATOM 2171 N N . TRP B 1 141 ? 2.789 9.821 45.851 1.00 65.64 123 TRP A N 1
ATOM 2172 C CA . TRP B 1 141 ? 3.325 10.221 44.553 1.00 65.64 123 TRP A CA 1
ATOM 2173 C C . TRP B 1 141 ? 4.848 10.195 44.561 1.00 65.64 123 TRP A C 1
ATOM 2174 O O . TRP B 1 141 ? 5.476 9.689 43.624 1.00 65.64 123 TRP A O 1
ATOM 2185 N N . GLU B 1 142 ? 5.459 10.738 45.617 1.00 66.38 124 GLU A N 1
ATOM 2186 C CA . GLU B 1 142 ? 6.914 10.712 45.728 1.00 66.38 124 GLU A CA 1
ATOM 2187 C C . GLU B 1 142 ? 7.429 9.291 45.904 1.00 66.38 124 GLU A C 1
ATOM 2188 O O . GLU B 1 142 ? 8.431 8.907 45.291 1.00 66.38 124 GLU A O 1
ATOM 2194 N N . LEU B 1 143 ? 6.759 8.498 46.744 1.00 65.93 125 LEU A N 1
ATOM 2195 C CA . LEU B 1 143 ? 7.151 7.103 46.912 1.00 65.93 125 LEU A CA 1
ATOM 2196 C C . LEU B 1 143 ? 7.012 6.327 45.611 1.00 65.93 125 LEU A C 1
ATOM 2197 O O . LEU B 1 143 ? 7.753 5.367 45.378 1.00 65.93 125 LEU A O 1
ATOM 2202 N N . GLY B 1 144 ? 6.078 6.726 44.753 1.00 66.31 126 GLY A N 1
ATOM 2203 C CA . GLY B 1 144 ? 5.932 6.088 43.462 1.00 66.31 126 GLY A CA 1
ATOM 2204 C C . GLY B 1 144 ? 6.942 6.596 42.456 1.00 66.31 126 GLY A C 1
ATOM 2205 O O . GLY B 1 144 ? 7.506 5.814 41.685 1.00 66.31 126 GLY A O 1
ATOM 2206 N N . TYR B 1 145 ? 7.189 7.908 42.466 1.00 65.36 127 TYR A N 1
ATOM 2207 C CA . TYR B 1 145 ? 8.092 8.499 41.482 1.00 65.36 127 TYR A CA 1
ATOM 2208 C C . TYR B 1 145 ? 9.536 8.074 41.721 1.00 65.36 127 TYR A C 1
ATOM 2209 O O . TYR B 1 145 ? 10.252 7.735 40.771 1.00 65.36 127 TYR A O 1
ATOM 2218 N N . PHE B 1 146 ? 9.985 8.091 42.978 1.00 66.91 128 PHE A N 1
ATOM 2219 C CA . PHE B 1 146 ? 11.367 7.721 43.261 1.00 66.91 128 PHE A CA 1
ATOM 2220 C C . PHE B 1 146 ? 11.607 6.236 43.034 1.00 66.91 128 PHE A C 1
ATOM 2221 O O . PHE B 1 146 ? 12.722 5.836 42.675 1.00 66.91 128 PHE A O 1
ATOM 2229 N N . ASP B 1 147 ? 10.582 5.409 43.252 1.00 67.29 129 ASP A N 1
ATOM 2230 C CA . ASP B 1 147 ? 10.683 4.003 42.879 1.00 67.29 129 ASP A CA 1
ATOM 2231 C C . ASP B 1 147 ? 10.913 3.862 41.380 1.00 67.29 129 ASP A C 1
ATOM 2232 O O . ASP B 1 147 ? 11.644 2.971 40.932 1.00 67.29 129 ASP A O 1
ATOM 2237 N N . GLY B 1 148 ? 10.321 4.760 40.592 1.00 66.70 130 GLY A N 1
ATOM 2238 C CA . GLY B 1 148 ? 10.461 4.674 39.150 1.00 66.70 130 GLY A CA 1
ATOM 2239 C C . GLY B 1 148 ? 11.824 5.117 38.655 1.00 66.70 130 GLY A C 1
ATOM 2240 O O . GLY B 1 148 ? 12.368 4.535 37.714 1.00 66.70 130 GLY A O 1
ATOM 2241 N N . ILE B 1 149 ? 12.396 6.147 39.274 1.00 65.75 131 ILE A N 1
ATOM 2242 C CA . ILE B 1 149 ? 13.636 6.712 38.754 1.00 65.75 131 ILE A CA 1
ATOM 2243 C C . ILE B 1 149 ? 14.874 6.079 39.384 1.00 65.75 131 ILE A C 1
ATOM 2244 O O . ILE B 1 149 ? 15.905 5.952 38.716 1.00 65.75 131 ILE A O 1
ATOM 2249 N N . LYS B 1 150 ? 14.805 5.677 40.653 1.00 65.85 132 LYS A N 1
ATOM 2250 C CA . LYS B 1 150 ? 15.979 5.158 41.343 1.00 65.85 132 LYS A CA 1
ATOM 2251 C C . LYS B 1 150 ? 15.755 3.840 42.059 1.00 65.85 132 LYS A C 1
ATOM 2252 O O . LYS B 1 150 ? 16.744 3.210 42.456 1.00 65.85 132 LYS A O 1
ATOM 2258 N N . GLN B 1 151 ? 14.508 3.418 42.271 1.00 69.02 133 GLN A N 1
ATOM 2259 C CA . GLN B 1 151 ? 14.148 2.110 42.810 1.00 69.02 133 GLN A CA 1
ATOM 2260 C C . GLN B 1 151 ? 14.586 1.906 44.252 1.00 69.02 133 GLN A C 1
ATOM 2261 O O . GLN B 1 151 ? 14.465 0.791 44.774 1.00 69.02 133 GLN A O 1
ATOM 2267 N N . LYS B 1 152 ? 15.081 2.937 44.919 1.00 70.26 134 LYS A N 1
ATOM 2268 C CA . LYS B 1 152 ? 15.535 2.820 46.301 1.00 70.26 134 LYS A CA 1
ATOM 2269 C C . LYS B 1 152 ? 14.657 3.710 47.172 1.00 70.26 134 LYS A C 1
ATOM 2270 O O . LYS B 1 152 ? 14.883 4.919 47.266 1.00 70.26 134 LYS A O 1
ATOM 2272 N N . VAL B 1 153 ? 13.659 3.107 47.813 1.00 71.45 135 VAL A N 1
ATOM 2273 C CA . VAL B 1 153 ? 12.734 3.811 48.694 1.00 71.45 135 VAL A CA 1
ATOM 2274 C C . VAL B 1 153 ? 12.581 2.997 49.970 1.00 71.45 135 VAL A C 1
ATOM 2275 O O . VAL B 1 153 ? 12.356 1.782 49.911 1.00 71.45 135 VAL A O 1
ATOM 2279 N N . ALA B 1 154 ? 12.686 3.667 51.118 1.00 72.50 136 ALA A N 1
ATOM 2280 C CA . ALA B 1 154 ? 12.557 3.017 52.413 1.00 72.50 136 ALA A CA 1
ATOM 2281 C C . ALA B 1 154 ? 11.735 3.902 53.338 1.00 72.50 136 ALA A C 1
ATOM 2282 O O . ALA B 1 154 ? 11.801 5.130 53.263 1.00 72.50 136 ALA A O 1
ATOM 2284 N N . ILE B 1 155 ? 10.966 3.264 54.218 1.00 76.45 137 ILE A N 1
ATOM 2285 C CA . ILE B 1 155 ? 10.096 3.955 55.165 1.00 76.45 137 ILE A CA 1
ATOM 2286 C C . ILE B 1 155 ? 10.835 4.107 56.487 1.00 76.45 137 ILE A C 1
ATOM 2287 O O . ILE B 1 155 ? 11.448 3.151 56.977 1.00 76.45 137 ILE A O 1
ATOM 2292 N N . LEU B 1 156 ? 10.781 5.304 57.070 1.00 76.94 138 LEU A N 1
ATOM 2293 C CA . LEU B 1 156 ? 11.478 5.587 58.322 1.00 76.94 138 LEU A CA 1
ATOM 2294 C C . LEU B 1 156 ? 10.482 5.669 59.472 1.00 76.94 138 LEU A C 1
ATOM 2295 O O . LEU B 1 156 ? 9.782 6.683 59.618 1.00 76.94 138 LEU A O 1
ATOM 2300 N N . PRO B 1 157 ? 10.364 4.631 60.300 1.00 79.69 139 PRO A N 1
ATOM 2301 C CA . PRO B 1 157 ? 9.439 4.687 61.437 1.00 79.69 139 PRO A CA 1
ATOM 2302 C C . PRO B 1 157 ? 10.045 5.440 62.611 1.00 79.69 139 PRO A C 1
ATOM 2303 O O . PRO B 1 157 ? 11.205 5.234 62.975 1.00 79.69 139 PRO A O 1
ATOM 2307 N N . VAL B 1 158 ? 9.241 6.312 63.212 1.00 81.71 140 VAL A N 1
ATOM 2308 C CA . VAL B 1 158 ? 9.654 7.105 64.365 1.00 81.71 140 VAL A CA 1
ATOM 2309 C C . VAL B 1 158 ? 8.701 6.763 65.502 1.00 81.71 140 VAL A C 1
ATOM 2310 O O . VAL B 1 158 ? 7.570 7.262 65.553 1.00 81.71 140 VAL A O 1
ATOM 2314 N N . LEU B 1 159 ? 9.150 5.912 66.415 1.00 84.38 141 LEU A N 1
ATOM 2315 C CA . LEU B 1 159 ? 8.341 5.485 67.545 1.00 84.38 141 LEU A CA 1
ATOM 2316 C C . LEU B 1 159 ? 8.453 6.485 68.691 1.00 84.38 141 LEU A C 1
ATOM 2317 O O . LEU B 1 159 ? 9.439 7.214 68.819 1.00 84.38 141 LEU A O 1
ATOM 2322 N N . LYS B 1 160 ? 7.419 6.510 69.533 1.00 85.96 142 LYS A N 1
ATOM 2323 C CA . LYS B 1 160 ? 7.441 7.346 70.726 1.00 85.96 142 LYS A CA 1
ATOM 2324 C C . LYS B 1 160 ? 8.270 6.737 71.849 1.00 85.96 142 LYS A C 1
ATOM 2325 O O . LYS B 1 160 ? 8.714 7.468 72.741 1.00 85.96 142 LYS A O 1
ATOM 2327 N N . SER B 1 161 ? 8.496 5.427 71.821 1.00 87.56 143 SER A N 1
ATOM 2328 C CA . SER B 1 161 ? 9.285 4.760 72.848 1.00 87.56 143 SER A CA 1
ATOM 2329 C C . SER B 1 161 ? 10.002 3.535 72.288 1.00 87.56 143 SER A C 1
ATOM 2330 O O . SER B 1 161 ? 9.392 2.486 72.082 1.00 87.56 143 SER A O 1
ATOM 2333 N N . ASP B 1 165 ? 13.321 -3.595 66.577 1.00 98.76 147 ASP A N 1
ATOM 2334 C CA . ASP B 1 165 ? 13.869 -3.767 65.238 1.00 98.76 147 ASP A CA 1
ATOM 2335 C C . ASP B 1 165 ? 12.821 -4.328 64.283 1.00 98.76 147 ASP A C 1
ATOM 2336 O O . ASP B 1 165 ? 13.143 -4.721 63.163 1.00 98.76 147 ASP A O 1
ATOM 2338 N N . SER B 1 166 ? 11.565 -4.359 64.728 1.00 101.08 148 SER A N 1
ATOM 2339 C CA . SER B 1 166 ? 10.465 -4.933 63.960 1.00 101.08 148 SER A CA 1
ATOM 2340 C C . SER B 1 166 ? 9.377 -3.885 63.768 1.00 101.08 148 SER A C 1
ATOM 2341 O O . SER B 1 166 ? 8.775 -3.424 64.744 1.00 101.08 148 SER A O 1
ATOM 2344 N N . TYR B 1 167 ? 9.126 -3.515 62.512 1.00 101.96 149 TYR A N 1
ATOM 2345 C CA . TYR B 1 167 ? 8.025 -2.632 62.142 1.00 101.96 149 TYR A CA 1
ATOM 2346 C C . TYR B 1 167 ? 7.218 -3.311 61.048 1.00 101.96 149 TYR A C 1
ATOM 2347 O O . TYR B 1 167 ? 7.758 -3.624 59.982 1.00 101.96 149 TYR A O 1
ATOM 2356 N N . ASN B 1 168 ? 5.933 -3.537 61.306 1.00 103.86 150 ASN A N 1
ATOM 2357 C CA . ASN B 1 168 ? 5.077 -4.229 60.347 1.00 103.86 150 ASN A CA 1
ATOM 2358 C C . ASN B 1 168 ? 3.965 -3.321 59.828 1.00 103.86 150 ASN A C 1
ATOM 2359 O O . ASN B 1 168 ? 4.192 -2.474 58.964 1.00 103.86 150 ASN A O 1
ATOM 2364 N N . TYR B 1 172 ? 0.673 1.740 52.286 1.00 87.58 154 TYR A N 1
ATOM 2365 C CA . TYR B 1 172 ? 1.895 2.128 51.589 1.00 87.58 154 TYR A CA 1
ATOM 2366 C C . TYR B 1 172 ? 3.130 1.978 52.470 1.00 87.58 154 TYR A C 1
ATOM 2367 O O . TYR B 1 172 ? 4.245 1.807 51.971 1.00 87.58 154 TYR A O 1
ATOM 2376 N N . LEU B 1 173 ? 2.921 2.041 53.784 1.00 88.44 155 LEU A N 1
ATOM 2377 C CA . LEU B 1 173 ? 4.007 1.938 54.751 1.00 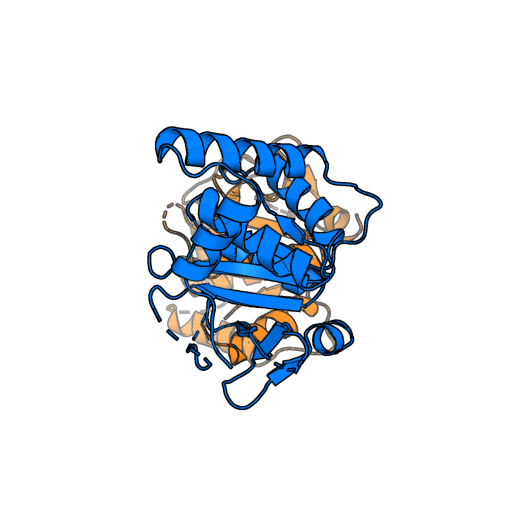88.44 155 LEU A CA 1
ATOM 2378 C C . LEU B 1 173 ? 4.496 0.509 54.940 1.00 88.44 155 LEU A C 1
ATOM 2379 O O . LEU B 1 173 ? 5.527 0.296 55.583 1.00 88.44 155 LEU A O 1
ATOM 2384 N N . GLY B 1 174 ? 3.785 -0.471 54.390 1.00 87.02 156 GLY A N 1
ATOM 2385 C CA . GLY B 1 174 ? 4.266 -1.837 54.313 1.00 87.02 156 GLY A CA 1
ATOM 2386 C C . GLY B 1 174 ? 4.766 -2.251 52.946 1.00 87.02 156 GLY A C 1
ATOM 2387 O O . GLY B 1 174 ? 5.083 -3.436 52.749 1.00 87.02 156 GLY A O 1
ATOM 2388 N N . LEU B 1 175 ? 4.854 -1.324 51.984 1.00 81.44 157 LEU A N 1
ATOM 2389 C CA . LEU B 1 175 ? 5.231 -1.619 50.607 1.00 81.44 157 LEU A CA 1
ATOM 2390 C C . LEU B 1 175 ? 6.736 -1.625 50.381 1.00 81.44 157 LEU A C 1
ATOM 2391 O O . LEU B 1 175 ? 7.201 -2.273 49.437 1.00 81.44 157 LEU A O 1
ATOM 2396 N N . TYR B 1 176 ? 7.493 -0.914 51.205 1.00 79.02 158 TYR A N 1
ATOM 2397 C CA . TYR B 1 176 ? 8.937 -0.762 51.095 1.00 79.02 158 TYR A CA 1
ATOM 2398 C C . TYR B 1 176 ? 9.591 -1.157 52.404 1.00 79.02 158 TYR A C 1
ATOM 2399 O O . TYR B 1 176 ? 8.928 -1.214 53.449 1.00 79.02 158 TYR A O 1
ATOM 2408 N N . PRO B 1 177 ? 10.906 -1.451 52.395 1.00 80.76 159 PRO A N 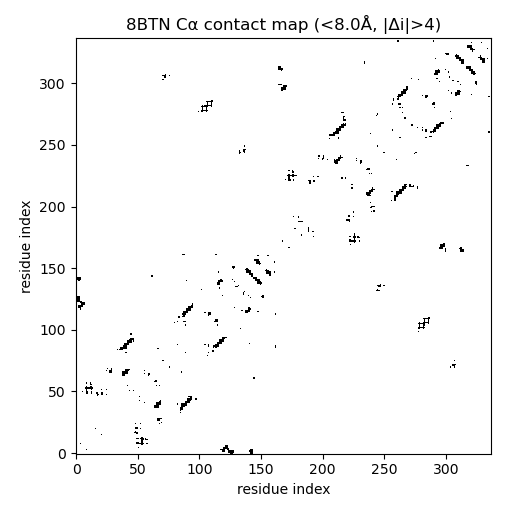1
ATOM 2409 C CA . PRO B 1 177 ? 11.601 -1.776 53.648 1.00 80.76 159 PRO A CA 1
ATOM 2410 C C . PRO B 1 177 ? 11.659 -0.610 54.620 1.00 80.76 159 PRO A C 1
ATOM 2411 O O . PRO B 1 177 ? 11.253 0.507 54.284 1.00 80.76 159 PRO A O 1
ATOM 2415 N N . TYR B 1 178 ? 12.184 -0.845 55.821 1.00 85.93 160 TYR A N 1
ATOM 2416 C CA . TYR B 1 178 ? 12.266 0.208 56.818 1.00 85.93 160 TYR A CA 1
ATOM 2417 C C . TYR B 1 178 ? 13.694 0.373 57.322 1.00 85.93 160 TYR A C 1
ATOM 2418 O O . TYR B 1 178 ? 14.547 -0.507 57.171 1.00 85.93 160 TYR A O 1
ATOM 2427 N N . VAL B 1 179 ? 13.937 1.538 57.919 1.00 84.78 161 VAL A N 1
ATOM 2428 C CA . VAL B 1 179 ? 15.258 1.955 58.371 1.00 84.78 161 VAL A CA 1
ATOM 2429 C C . VAL B 1 179 ? 15.385 1.685 59.861 1.00 84.78 161 VAL A C 1
ATOM 2430 O O . VAL B 1 179 ? 14.441 1.909 60.631 1.00 84.78 161 VAL A O 1
ATOM 2434 N N . ALA B 1 180 ? 16.560 1.206 60.271 1.00 88.44 162 ALA A N 1
ATOM 2435 C CA . ALA B 1 180 ? 16.850 0.914 61.666 1.00 88.44 162 ALA A CA 1
ATOM 2436 C C . ALA B 1 180 ? 18.247 1.415 62.006 1.00 88.44 162 ALA A C 1
ATOM 2437 O O . ALA B 1 180 ? 19.010 1.841 61.135 1.00 88.44 162 ALA A O 1
ATOM 2439 N N . LYS B 1 181 ? 18.576 1.352 63.295 1.00 91.54 163 LYS A N 1
ATOM 2440 C CA . LYS B 1 181 ? 19.878 1.745 63.812 1.00 91.54 163 LYS A CA 1
ATOM 2441 C C . LYS B 1 181 ? 20.658 0.513 64.255 1.00 91.54 163 LYS A C 1
ATOM 2442 O O . LYS B 1 181 ? 20.089 -0.443 64.786 1.00 91.54 163 LYS A O 1
ATOM 2448 N N . GLY B 1 182 ? 21.970 0.548 64.040 1.00 93.42 164 GLY A N 1
ATOM 2449 C CA . GLY B 1 182 ? 22.828 -0.564 64.414 1.00 93.42 164 GLY A CA 1
ATOM 2450 C C . GLY B 1 182 ? 23.880 -0.210 65.449 1.00 93.42 164 GLY A C 1
ATOM 2451 O O . GLY B 1 182 ? 24.295 -1.053 66.245 1.00 93.42 164 GLY A O 1
ATOM 2452 N N . THR B 1 188 ? 32.371 0.068 66.318 1.00 90.87 170 THR A N 1
ATOM 2453 C CA . THR B 1 188 ? 32.172 0.948 67.464 1.00 90.87 170 THR A CA 1
ATOM 2454 C C . THR B 1 188 ? 31.254 2.119 67.118 1.00 90.87 170 THR A C 1
ATOM 2455 O O . THR B 1 188 ? 30.853 2.884 67.996 1.00 90.87 170 THR A O 1
ATOM 2457 N N . GLN B 1 189 ? 30.923 2.253 65.836 1.00 89.37 171 GLN A N 1
ATOM 2458 C CA . GLN B 1 189 ? 30.106 3.354 65.346 1.00 89.37 171 GLN A CA 1
ATOM 2459 C C . GLN B 1 189 ? 28.835 2.814 64.705 1.00 89.37 171 GLN A C 1
ATOM 2460 O O . GLN B 1 189 ? 28.847 1.755 64.068 1.00 89.37 171 GLN A O 1
ATOM 2466 N N . GLU B 1 190 ? 27.742 3.553 64.879 1.00 89.26 172 GLU A N 1
ATOM 2467 C CA . GLU B 1 190 ? 26.438 3.119 64.408 1.00 89.26 172 GLU A CA 1
ATOM 2468 C C . GLU B 1 190 ? 26.349 3.201 62.886 1.00 89.26 172 GLU A C 1
ATOM 2469 O O . GLU B 1 190 ? 27.164 3.843 62.219 1.00 89.26 172 GLU A O 1
ATOM 2475 N N . GLU B 1 191 ? 25.329 2.541 62.341 1.00 89.86 173 GLU A N 1
ATOM 2476 C CA . GLU B 1 191 ? 25.122 2.509 60.901 1.00 89.86 173 GLU A CA 1
ATOM 2477 C C . GLU B 1 191 ? 23.633 2.356 60.622 1.00 89.86 173 GLU A C 1
ATOM 2478 O O . GLU B 1 191 ? 22.855 1.956 61.492 1.00 89.86 173 GLU A O 1
ATOM 2484 N N . ILE B 1 192 ? 23.246 2.695 59.399 1.00 87.91 174 ILE A N 1
ATOM 2485 C CA . ILE B 1 192 ? 21.863 2.586 58.951 1.00 87.91 174 ILE A CA 1
ATOM 2486 C C . ILE B 1 192 ? 21.661 1.222 58.310 1.00 87.91 174 ILE A C 1
ATOM 2487 O O . ILE B 1 192 ? 22.488 0.768 57.508 1.00 87.91 174 ILE A O 1
ATOM 2492 N N . TRP B 1 193 ? 20.561 0.559 58.664 1.00 88.05 175 TRP A N 1
ATOM 2493 C CA . TRP B 1 193 ? 20.265 -0.786 58.188 1.00 88.05 175 TRP A CA 1
ATOM 2494 C C . TRP B 1 193 ? 18.881 -0.811 57.557 1.00 88.05 175 TRP A C 1
ATOM 2495 O O . TRP B 1 193 ? 17.928 -0.264 58.120 1.00 88.05 175 TRP A O 1
ATOM 2506 N N . ILE B 1 194 ? 18.778 -1.446 56.391 1.00 88.01 176 ILE A N 1
ATOM 2507 C CA . ILE B 1 194 ? 17.536 -1.525 55.629 1.00 88.01 176 ILE A CA 1
ATOM 2508 C C . ILE B 1 194 ? 16.940 -2.911 55.826 1.00 88.01 176 ILE A C 1
ATOM 2509 O O . ILE B 1 194 ? 17.624 -3.921 55.625 1.00 88.01 176 ILE A O 1
ATOM 2514 N N . HIS B 1 195 ? 15.662 -2.963 56.202 1.00 90.91 177 HIS A N 1
ATOM 2515 C CA . HIS B 1 195 ? 15.026 -4.193 56.669 1.00 90.91 177 HIS A CA 1
ATOM 2516 C C . HIS B 1 195 ? 13.862 -4.581 55.762 1.00 90.91 177 HIS A C 1
ATOM 2517 O O . HIS B 1 195 ? 12.812 -3.930 55.781 1.00 90.91 177 HIS A O 1
ATOM 2524 N N . SER B 1 196 ? 14.039 -5.658 54.985 1.00 94.70 178 SER A N 1
ATOM 2525 C CA . SER B 1 196 ? 12.889 -6.314 54.365 1.00 94.70 178 SER A CA 1
ATOM 2526 C C . SER B 1 196 ? 12.016 -6.986 55.417 1.00 94.70 178 SER A C 1
ATOM 2527 O O . SER B 1 196 ? 10.802 -7.126 55.225 1.00 94.70 178 SER A O 1
ATOM 2530 N N . SER B 1 197 ? 12.626 -7.424 56.516 1.00 97.83 179 SER A N 1
ATOM 2531 C CA . SER B 1 197 ? 11.933 -7.905 57.701 1.00 97.83 179 SER A CA 1
ATOM 2532 C C . SER B 1 197 ? 12.855 -7.659 58.889 1.00 97.83 179 SER A C 1
ATOM 2533 O O . SER B 1 197 ? 13.913 -7.040 58.753 1.00 97.83 179 SER A O 1
ATOM 2536 N N . GLN B 1 198 ? 12.456 -8.145 60.067 1.00 100.05 180 GLN A N 1
ATOM 2537 C CA . GLN B 1 198 ? 13.390 -8.109 61.188 1.00 100.05 180 GLN A CA 1
ATOM 2538 C C . GLN B 1 198 ? 14.569 -9.040 60.942 1.00 100.05 180 GLN A C 1
ATOM 2539 O O . GLN B 1 198 ? 15.677 -8.785 61.428 1.00 100.05 180 GLN A O 1
ATOM 2545 N N . LYS B 1 199 ? 14.355 -10.105 60.168 1.00 99.27 181 LYS A N 1
ATOM 2546 C CA . LYS B 1 199 ? 15.422 -11.048 59.860 1.00 99.27 181 LYS A CA 1
ATOM 2547 C C . LYS B 1 199 ? 16.354 -10.519 58.774 1.00 99.27 181 LYS A C 1
ATOM 2548 O O . LYS B 1 199 ? 17.575 -10.686 58.869 1.00 99.27 181 LYS A O 1
ATOM 2550 N N . GLN B 1 200 ? 15.807 -9.875 57.745 1.00 96.48 182 GLN A N 1
ATOM 2551 C CA . GLN B 1 200 ? 16.570 -9.508 56.555 1.00 96.48 182 GLN A CA 1
ATOM 2552 C C . GLN B 1 200 ? 17.016 -8.054 56.657 1.00 96.48 182 GLN A C 1
ATOM 2553 O O . GLN B 1 200 ? 16.206 -7.135 56.506 1.00 96.48 182 GLN A O 1
ATOM 2559 N N . TYR B 1 201 ? 18.309 -7.852 56.898 1.00 92.45 183 TYR A N 1
ATOM 2560 C CA . TYR B 1 201 ? 18.893 -6.524 56.992 1.00 92.45 183 TYR A CA 1
ATOM 2561 C C . TYR B 1 201 ? 20.124 -6.446 56.103 1.00 92.45 183 TYR A C 1
ATOM 2562 O O . TYR B 1 201 ? 20.692 -7.464 55.699 1.00 92.45 183 TYR A O 1
ATOM 2564 N N . VAL B 1 202 ? 20.534 -5.214 55.804 1.00 90.18 184 VAL A N 1
ATOM 2565 C CA . VAL B 1 202 ? 21.732 -4.970 55.014 1.00 90.18 184 VAL A CA 1
ATOM 2566 C C . VAL B 1 202 ? 22.163 -3.535 55.274 1.00 90.18 184 VAL A C 1
ATOM 2567 O O . VAL B 1 202 ? 21.353 -2.691 55.667 1.00 90.18 184 VAL A O 1
ATOM 2571 N N . ARG B 1 203 ? 23.453 -3.267 55.088 1.00 88.45 185 ARG A N 1
ATOM 2572 C CA . ARG B 1 203 ? 23.960 -1.915 55.271 1.00 88.45 185 ARG A CA 1
ATOM 2573 C C . ARG B 1 203 ? 23.415 -0.997 54.187 1.00 88.45 185 ARG A C 1
ATOM 2574 O O . ARG B 1 203 ? 23.328 -1.375 53.016 1.00 88.45 185 ARG A O 1
ATOM 2582 N N . PHE B 1 204 ? 23.036 0.217 54.595 1.00 85.72 186 PHE A N 1
ATOM 2583 C CA . PHE B 1 204 ? 22.584 1.226 53.643 1.00 85.72 186 PHE A CA 1
ATOM 2584 C C . PHE B 1 204 ? 23.607 1.422 52.532 1.00 85.72 186 PHE A C 1
ATOM 2585 O O . PHE B 1 204 ? 23.241 1.616 51.368 1.00 85.72 186 PHE A O 1
ATOM 2593 N N . ARG B 1 205 ? 24.898 1.364 52.868 1.00 86.25 187 ARG A N 1
ATOM 2594 C CA . ARG B 1 205 ? 25.919 1.466 51.831 1.00 86.25 187 ARG A CA 1
ATOM 2595 C C . ARG B 1 205 ? 25.811 0.309 50.848 1.00 86.25 187 ARG A C 1
ATOM 2596 O O . ARG B 1 205 ? 25.938 0.504 49.634 1.00 86.25 187 ARG A O 1
ATOM 2598 N N . ASN B 1 206 ? 25.563 -0.903 51.352 1.00 87.80 188 ASN A N 1
ATOM 2599 C CA . ASN B 1 206 ? 25.370 -2.055 50.479 1.00 87.80 188 ASN A CA 1
ATOM 2600 C C . ASN B 1 206 ? 23.985 -2.084 49.847 1.00 87.80 188 ASN A C 1
ATOM 2601 O O . ASN B 1 206 ? 23.801 -2.743 48.817 1.00 87.80 188 ASN A O 1
ATOM 2606 N N . TRP B 1 207 ? 23.013 -1.387 50.436 1.00 85.92 189 TRP A N 1
ATOM 2607 C CA . TRP B 1 207 ? 21.666 -1.351 49.880 1.00 85.92 189 TRP A CA 1
ATOM 2608 C C . TRP B 1 207 ? 21.574 -0.425 48.673 1.00 85.92 189 TRP A C 1
ATOM 2609 O O . TRP B 1 207 ? 20.783 -0.686 47.758 1.00 85.92 189 TRP A O 1
ATOM 2620 N N . LEU B 1 20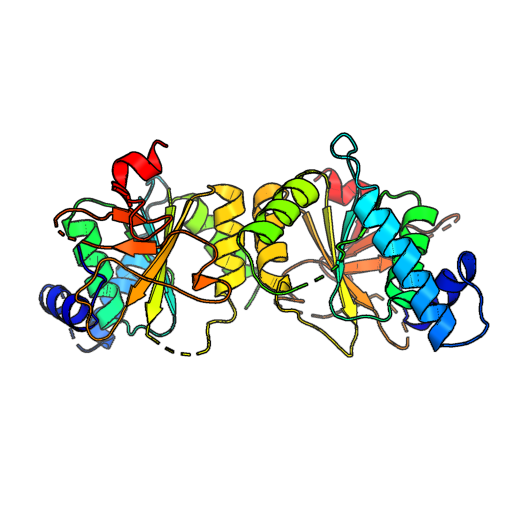8 ? 22.374 0.646 48.646 1.00 86.53 190 LEU A N 1
ATOM 2621 C CA . LEU B 1 208 ? 22.420 1.506 47.466 1.00 86.53 190 LEU A CA 1
ATOM 2622 C C . LEU B 1 208 ? 23.068 0.792 46.287 1.00 86.53 190 LEU A C 1
ATOM 2623 O O . LEU B 1 208 ? 22.647 0.970 45.137 1.00 86.53 190 LEU A O 1
ATOM 2628 N N . GLN B 1 209 ? 24.093 -0.022 46.553 1.00 88.11 191 GLN A N 1
ATOM 2629 C CA . GLN B 1 209 ? 24.859 -0.637 45.473 1.00 88.11 191 GLN A CA 1
ATOM 2630 C C . GLN B 1 209 ? 24.050 -1.682 44.715 1.00 88.11 191 GLN A C 1
ATOM 2631 O O . GLN B 1 209 ? 24.328 -1.939 43.538 1.00 88.11 191 GLN A O 1
ATOM 2633 N N . GLN B 1 210 ? 23.058 -2.290 45.358 1.00 88.47 192 GLN A N 1
ATOM 2634 C CA . GLN B 1 210 ? 22.253 -3.333 44.725 1.00 88.47 192 GLN A CA 1
ATOM 2635 C C . GLN B 1 210 ? 21.454 -2.797 43.540 1.00 88.47 192 GLN A C 1
ATOM 2636 O O . GLN B 1 210 ? 20.731 -3.543 42.876 1.00 88.47 192 GLN A O 1
#

InterPro domains:
  IPR035897 Toll/interleukin-1 receptor homology (TIR) domain superfamily [G3DSA:3.40.50.10140] (6-154)
  IPR035897 Toll/interleukin-1 receptor homology (TIR) domain superfamily [SSF52200] (40-160)

B-factor: mean 79.55, std 9.06, range [63.44, 106.49]